Protein AF-A0A183BBB9-F1 (afdb_monomer_lite)

pLDDT: mean 83.67, std 18.28, range [34.06, 97.38]

Radius of gyration: 20.03 Å; chains: 1; bounding box: 66×33×61 Å

Secondary structure (DSSP, 8-state):
-EEEEE--TT-TTHHHHHHHHHHHH--EEEEETTEEEEES-HHHHHHHHHHHHHHHS-SEEEEEE--HHHHGGGG-HHHHHHHHHHHT-EEEEETTTEEEEEE-HHHHHHHHHHHHHHHHHHHH------HHHHHHHHHHHHHTT--GGGS-S-HHHHHHHHHHHHHTT-TTT---------------------S------

Foldseek 3Di:
DKDKDFADQDPPCVVVLQVCLCPPLVWDWDDDRGIIITHDDPVSCVVSNVSVCCVRDFQDKDKDFADQVLLLQVVFPQSQVLLCVQLVWHWDRDPDGIIMIGHHPVSSVVVVVLSVQLRVQLVPDPDACDPVLLVLLVVLCVVSVGDPVSGDPDRSNSVSSSVSSVLVVDPPRDPRVPPPPDPDDPDDDDDDPPPDDPDDD

Sequence (201 aa):
MDVYVSVPDADEDLSLLLERLKKLYKVAVQITTNHIRITGSPEEIFLAQNCALRFIGPESMLAIHVDLEFLSLFFSPSLIQHFEDMYQVFFLVKRPQGLLIKGSDRATKHVHKIIKDLENNCLTCKSAMDQFKLNNLRLLCYKFRVQFSELPDKDSLRVALLGYFCSLLDPGSNKLPQMVASSQPPFVEAYRKDPGKDCGK

Structure (mmCIF, N/CA/C/O backbone):
data_AF-A0A183BBB9-F1
#
_entry.id   AF-A0A183BBB9-F1
#
loop_
_atom_site.group_PDB
_atom_site.id
_atom_site.type_symbol
_atom_site.label_atom_id
_atom_site.label_alt_id
_atom_site.label_comp_id
_atom_site.label_asym_id
_atom_site.label_entity_id
_atom_site.label_seq_id
_atom_site.pdbx_PDB_ins_code
_atom_site.Cartn_x
_atom_site.Cartn_y
_atom_site.Cartn_z
_atom_site.occupancy
_atom_site.B_iso_or_equiv
_atom_site.auth_seq_id
_atom_site.auth_comp_id
_atom_site.auth_asym_id
_atom_site.auth_atom_id
_atom_site.pdbx_PDB_model_num
ATOM 1 N N . MET A 1 1 ? -7.183 0.179 29.229 1.00 83.88 1 MET A N 1
ATOM 2 C CA . MET A 1 1 ? -8.522 0.667 28.821 1.00 83.88 1 MET A CA 1
ATOM 3 C C . MET A 1 1 ? -8.977 -0.184 27.648 1.00 83.88 1 MET A C 1
ATOM 5 O O . MET A 1 1 ? -8.110 -0.750 26.996 1.00 83.88 1 MET A O 1
ATOM 9 N N . ASP A 1 2 ? -10.283 -0.292 27.405 1.00 88.00 2 ASP A N 1
ATOM 10 C CA . ASP A 1 2 ? -10.821 -1.080 26.293 1.00 88.00 2 ASP A CA 1
ATOM 11 C C . ASP A 1 2 ? -11.769 -0.246 25.435 1.00 88.00 2 ASP A C 1
ATOM 13 O O . ASP A 1 2 ? -12.531 0.573 25.954 1.00 88.00 2 ASP A O 1
ATOM 17 N N . VAL A 1 3 ? -11.741 -0.500 24.130 1.00 91.69 3 VAL A N 1
ATOM 18 C CA . VAL A 1 3 ? -12.692 0.022 23.146 1.00 91.69 3 VAL A CA 1
ATOM 19 C C . VAL A 1 3 ? -13.187 -1.123 22.272 1.00 91.69 3 VAL A C 1
ATOM 21 O O . VAL A 1 3 ? -12.441 -2.056 21.975 1.00 91.69 3 VAL A O 1
ATOM 24 N N . TYR A 1 4 ? -14.445 -1.027 21.848 1.00 91.00 4 TYR A N 1
ATOM 25 C CA . TYR A 1 4 ? -15.084 -1.975 20.945 1.00 91.00 4 TYR A CA 1
ATOM 26 C C . TYR A 1 4 ? -15.419 -1.274 19.630 1.00 91.00 4 TYR A C 1
ATOM 28 O O . TYR A 1 4 ? -16.029 -0.206 19.633 1.00 91.00 4 TYR A O 1
ATOM 36 N N . VAL A 1 5 ? -15.014 -1.878 18.516 1.00 89.62 5 VAL A N 1
ATOM 37 C CA . VAL A 1 5 ? -15.327 -1.413 17.161 1.00 89.62 5 VAL A CA 1
ATOM 38 C C . VAL A 1 5 ? -16.227 -2.445 16.508 1.00 89.62 5 VAL A C 1
ATOM 40 O O . VAL A 1 5 ? -15.826 -3.600 16.379 1.00 89.62 5 VAL A O 1
ATOM 43 N N . SER A 1 6 ? -17.439 -2.049 16.127 1.00 87.88 6 SER A N 1
ATOM 44 C CA . SER A 1 6 ? -18.373 -2.933 15.428 1.00 87.88 6 SER A CA 1
ATOM 45 C C . SER A 1 6 ? -17.855 -3.267 14.032 1.00 87.88 6 SER A C 1
ATOM 47 O O . SER A 1 6 ? -17.341 -2.392 13.335 1.00 87.88 6 SER A O 1
ATOM 49 N N . VAL A 1 7 ? -17.999 -4.528 13.630 1.00 84.12 7 VAL A N 1
ATOM 50 C CA . VAL A 1 7 ? -17.566 -5.017 12.318 1.00 84.12 7 VAL A CA 1
ATOM 51 C C . VAL A 1 7 ? -18.744 -5.671 11.602 1.00 84.12 7 VAL A C 1
ATOM 53 O O . VAL A 1 7 ? -19.492 -6.405 12.249 1.00 84.12 7 VAL A O 1
ATOM 56 N N . PRO A 1 8 ? -18.937 -5.417 10.297 1.00 78.06 8 PRO A N 1
ATOM 57 C CA . PRO A 1 8 ? -19.928 -6.129 9.504 1.00 78.06 8 PRO A CA 1
ATOM 58 C C . PRO A 1 8 ? -19.601 -7.625 9.438 1.00 78.06 8 PRO A C 1
ATOM 60 O O . PRO A 1 8 ? -18.436 -7.998 9.311 1.00 78.06 8 PRO A O 1
ATOM 63 N N . ASP A 1 9 ? -20.632 -8.470 9.425 1.00 66.50 9 ASP A N 1
ATOM 64 C CA . ASP A 1 9 ? -20.511 -9.939 9.454 1.00 66.50 9 ASP A CA 1
ATOM 65 C C . ASP A 1 9 ? -19.789 -10.551 8.224 1.00 66.50 9 ASP A C 1
ATOM 67 O O . ASP A 1 9 ? -19.537 -11.753 8.195 1.00 66.50 9 ASP A O 1
ATOM 71 N N . ALA A 1 10 ? -19.447 -9.749 7.206 1.00 60.88 10 ALA A N 1
ATOM 72 C CA . ALA A 1 10 ? -18.943 -10.197 5.902 1.00 60.88 10 ALA A CA 1
ATOM 73 C C . ALA A 1 10 ? -17.562 -9.633 5.500 1.00 60.88 10 ALA A C 1
ATOM 75 O O . ALA A 1 10 ? -17.193 -9.720 4.329 1.00 60.88 10 ALA A O 1
ATOM 76 N N . ASP A 1 11 ? -16.793 -9.029 6.414 1.00 67.50 11 ASP A N 1
ATOM 77 C CA . ASP A 1 11 ? -15.488 -8.459 6.038 1.00 67.50 11 ASP A CA 1
ATOM 78 C C . ASP A 1 11 ? -14.386 -9.536 6.035 1.00 67.50 11 ASP A C 1
ATOM 80 O O . ASP A 1 11 ? -13.770 -9.840 7.057 1.00 67.50 11 ASP A O 1
ATOM 84 N N . GLU A 1 12 ? -14.130 -10.128 4.864 1.00 68.12 12 GLU A N 1
ATOM 85 C CA . GLU A 1 12 ? -13.080 -11.140 4.643 1.00 68.12 12 GLU A CA 1
ATOM 86 C C . GLU A 1 12 ? -11.663 -10.632 4.972 1.00 68.12 12 GLU A C 1
ATOM 88 O O . GLU A 1 12 ? -10.737 -11.423 5.150 1.00 68.12 12 GLU A O 1
ATOM 93 N N . ASP A 1 13 ? -11.484 -9.313 5.084 1.00 82.81 13 ASP A N 1
ATOM 94 C CA . ASP A 1 13 ? -10.185 -8.667 5.266 1.00 82.81 13 ASP A CA 1
ATOM 95 C C . ASP A 1 13 ? -9.864 -8.337 6.740 1.00 82.81 13 ASP A C 1
ATOM 97 O O . ASP A 1 13 ? -8.867 -7.677 7.054 1.00 82.81 13 ASP A O 1
ATOM 101 N N . LEU A 1 14 ? -10.688 -8.835 7.669 1.00 86.00 14 LEU A N 1
ATOM 102 C CA . LEU A 1 14 ? -10.567 -8.635 9.118 1.00 86.00 14 LEU A CA 1
ATOM 103 C C . LEU A 1 14 ? -9.224 -9.109 9.685 1.00 86.00 14 LEU A C 1
ATOM 105 O O . LEU A 1 14 ? -8.645 -8.442 10.543 1.00 86.00 14 LEU A O 1
ATOM 109 N N . SER A 1 15 ? -8.701 -10.244 9.212 1.00 85.75 15 SER A N 1
ATOM 110 C CA . SER A 1 15 ? -7.421 -10.788 9.686 1.00 85.75 15 SER A CA 1
ATOM 111 C C . SER A 1 15 ? -6.262 -9.822 9.438 1.00 85.75 15 SER A C 1
ATOM 113 O O . SER A 1 15 ? -5.411 -9.643 10.312 1.00 85.75 15 SER A O 1
ATOM 115 N N . LEU A 1 16 ? -6.265 -9.152 8.282 1.00 86.44 16 LEU A N 1
ATOM 116 C CA . LEU A 1 16 ? -5.265 -8.155 7.924 1.00 86.44 16 LEU A CA 1
ATOM 117 C C . LEU A 1 16 ? -5.381 -6.917 8.816 1.00 86.44 16 LEU A C 1
ATOM 119 O O . LEU A 1 16 ? -4.368 -6.413 9.306 1.00 86.44 16 LEU A O 1
ATOM 123 N N . LEU A 1 17 ? -6.608 -6.452 9.072 1.00 89.00 17 LEU A N 1
ATOM 124 C CA . LEU A 1 17 ? -6.844 -5.349 10.000 1.00 89.00 17 LEU A CA 1
ATOM 125 C C . LEU A 1 17 ? -6.292 -5.675 11.395 1.00 89.00 17 LEU A C 1
ATOM 127 O O . LEU A 1 17 ? -5.549 -4.874 11.961 1.00 89.00 17 LEU A O 1
ATOM 131 N N . LEU A 1 18 ? -6.589 -6.857 11.942 1.00 89.94 18 LEU A N 1
ATOM 132 C CA . LEU A 1 18 ? -6.079 -7.256 13.257 1.00 89.94 18 LEU A CA 1
ATOM 133 C C . LEU A 1 18 ? -4.553 -7.244 13.331 1.00 89.94 18 LEU A C 1
ATOM 135 O O . LEU A 1 18 ? -3.982 -6.809 14.333 1.00 89.94 18 LEU A O 1
ATOM 139 N N . GLU A 1 19 ? -3.896 -7.765 12.297 1.00 87.75 19 GLU A N 1
ATOM 140 C CA . GLU A 1 19 ? -2.441 -7.819 12.231 1.00 87.75 19 GLU A CA 1
ATOM 141 C C . GLU A 1 19 ? -1.842 -6.409 12.257 1.00 87.75 19 GLU A C 1
ATOM 143 O O . GLU A 1 19 ? -0.928 -6.138 13.041 1.00 87.75 19 GLU A O 1
ATOM 148 N N . ARG A 1 20 ? -2.407 -5.494 11.462 1.00 86.81 20 ARG A N 1
ATOM 149 C CA . ARG A 1 20 ? -1.987 -4.087 11.412 1.00 86.81 20 ARG A CA 1
ATOM 150 C C . ARG A 1 20 ? -2.169 -3.396 12.748 1.00 86.81 20 ARG A C 1
ATOM 152 O O . ARG A 1 20 ? -1.246 -2.734 13.214 1.00 86.81 20 ARG A O 1
ATOM 159 N N . LEU A 1 21 ? -3.319 -3.595 13.391 1.00 90.75 21 LEU A N 1
ATOM 160 C CA . LEU A 1 21 ? -3.601 -2.982 14.685 1.00 90.75 21 LEU A CA 1
ATOM 161 C C . LEU A 1 21 ? -2.559 -3.393 15.736 1.00 90.75 21 LEU A C 1
ATOM 163 O O . LEU A 1 21 ? -1.987 -2.533 16.405 1.00 90.75 21 LEU A O 1
ATOM 167 N N . LYS A 1 22 ? -2.246 -4.693 15.817 1.00 90.50 22 LYS A N 1
ATOM 168 C CA . LYS A 1 22 ? -1.236 -5.223 16.747 1.00 90.50 22 LYS A CA 1
ATOM 169 C C . LYS A 1 22 ? 0.167 -4.695 16.443 1.00 90.50 22 LYS A C 1
ATOM 171 O O . LYS A 1 22 ? 0.876 -4.284 17.358 1.00 90.50 22 LYS A O 1
ATOM 176 N N . LYS A 1 23 ? 0.577 -4.712 15.169 1.00 85.62 23 LYS A N 1
ATOM 177 C CA . LYS A 1 23 ? 1.945 -4.353 14.759 1.00 85.62 23 LYS A CA 1
ATOM 178 C C . LYS A 1 23 ? 2.224 -2.853 14.847 1.00 85.62 23 LYS A C 1
ATOM 180 O O . LYS A 1 23 ? 3.294 -2.474 15.312 1.00 85.62 23 LYS A O 1
ATOM 185 N N . LEU A 1 24 ? 1.289 -2.014 14.404 1.00 84.75 24 LEU A N 1
ATOM 186 C CA . LEU A 1 24 ? 1.521 -0.574 14.261 1.00 84.75 24 LEU A CA 1
ATOM 187 C C . LEU A 1 24 ? 1.275 0.196 15.560 1.00 84.75 24 LEU A C 1
ATOM 189 O O . LEU A 1 24 ? 2.038 1.103 15.882 1.00 84.75 24 LEU A O 1
ATOM 193 N N . TYR A 1 25 ? 0.246 -0.180 16.322 1.00 88.00 25 TYR A N 1
ATOM 194 C CA . TYR A 1 25 ? -0.183 0.582 17.501 1.00 88.00 25 TYR A CA 1
ATOM 195 C C . TYR A 1 25 ? 0.141 -0.106 18.828 1.00 88.00 25 TYR A C 1
ATOM 197 O O . TYR A 1 25 ? -0.220 0.418 19.873 1.00 88.00 25 TYR A O 1
ATOM 205 N N . LYS A 1 26 ? 0.811 -1.271 18.801 1.00 87.88 26 LYS A N 1
ATOM 206 C CA . LYS A 1 26 ? 1.212 -2.044 19.996 1.00 87.88 26 LYS A CA 1
ATOM 207 C C . LYS A 1 26 ? 0.052 -2.378 20.947 1.00 87.88 26 LYS A C 1
ATOM 209 O O . LYS A 1 26 ? 0.257 -2.622 22.133 1.00 87.88 26 LYS A O 1
ATOM 214 N N . VAL A 1 27 ? -1.166 -2.438 20.415 1.00 91.88 27 VAL A N 1
ATOM 215 C CA . VAL A 1 27 ? -2.381 -2.784 21.160 1.00 91.88 27 VAL A CA 1
ATOM 216 C C . VAL A 1 27 ? -2.628 -4.291 21.145 1.00 91.88 27 VAL A C 1
ATOM 218 O O . VAL A 1 27 ? -2.290 -4.996 20.190 1.00 91.88 27 VAL A O 1
ATOM 221 N N . ALA A 1 28 ? -3.282 -4.795 22.188 1.00 93.12 28 ALA A N 1
ATOM 222 C CA . ALA A 1 28 ? -3.867 -6.127 22.166 1.00 93.12 28 ALA A CA 1
ATOM 223 C C . ALA A 1 28 ? -5.231 -6.074 21.468 1.00 93.12 28 ALA A C 1
ATOM 225 O O . ALA A 1 28 ? -6.019 -5.154 21.687 1.00 93.12 28 ALA A O 1
ATOM 226 N N . VAL A 1 29 ? -5.505 -7.064 20.617 1.00 91.88 29 VAL A N 1
ATOM 227 C CA . VAL A 1 29 ? -6.720 -7.093 19.796 1.00 91.88 29 VAL A CA 1
ATOM 228 C C . VAL A 1 29 ? -7.357 -8.476 19.837 1.00 91.88 29 VAL A C 1
ATOM 230 O O . VAL A 1 29 ? -6.673 -9.477 19.595 1.00 91.88 29 VAL A O 1
ATOM 233 N N . GLN A 1 30 ? -8.658 -8.519 20.122 1.00 90.19 30 GLN A N 1
ATOM 234 C CA . GLN A 1 30 ? -9.480 -9.729 20.153 1.00 90.19 30 GLN A CA 1
ATOM 235 C C . GLN A 1 30 ? -10.710 -9.547 19.261 1.00 90.19 30 GLN A C 1
ATOM 237 O O . GLN A 1 30 ? -11.346 -8.496 19.293 1.00 90.19 30 GLN A O 1
ATOM 242 N N . ILE A 1 31 ? -11.057 -10.576 18.486 1.00 86.19 31 ILE A N 1
ATOM 243 C CA . ILE A 1 31 ? -12.335 -10.629 17.770 1.00 86.19 31 ILE A CA 1
ATOM 244 C C . ILE A 1 31 ? -13.373 -11.281 18.674 1.00 86.19 31 ILE A C 1
ATOM 246 O O . ILE A 1 31 ? -13.149 -12.343 19.249 1.00 86.19 31 ILE A O 1
ATOM 250 N N . THR A 1 32 ? -14.522 -10.633 18.743 1.00 82.00 32 THR A N 1
ATOM 251 C CA . THR A 1 32 ? -15.800 -11.187 19.189 1.00 82.00 32 THR A CA 1
ATOM 252 C C . THR A 1 32 ? -16.771 -11.082 18.018 1.00 82.00 32 THR A C 1
ATOM 254 O O . THR A 1 32 ? -16.523 -10.284 17.119 1.00 82.00 32 THR A O 1
ATOM 257 N N . THR A 1 33 ? -17.848 -11.869 18.009 1.00 78.81 33 THR A N 1
ATOM 258 C CA . THR A 1 33 ? -18.706 -12.130 16.834 1.00 78.81 33 THR A CA 1
ATOM 259 C C . THR A 1 33 ? -18.905 -10.922 15.910 1.00 78.81 33 THR A C 1
ATOM 261 O O . THR A 1 33 ? -18.622 -11.026 14.725 1.00 78.81 33 THR A O 1
ATOM 264 N N . ASN A 1 34 ? -19.268 -9.760 16.467 1.00 85.06 34 ASN A N 1
ATOM 265 C CA . ASN A 1 34 ? -19.563 -8.552 15.686 1.00 85.06 34 ASN A CA 1
ATOM 266 C C . ASN A 1 34 ? -18.684 -7.356 16.094 1.00 85.06 34 ASN A C 1
ATOM 268 O O . ASN A 1 34 ? -18.995 -6.215 15.755 1.00 85.06 34 ASN A O 1
ATOM 272 N N . HIS A 1 35 ? -17.630 -7.581 16.887 1.00 89.31 35 HIS A N 1
ATOM 273 C CA . HIS A 1 35 ? -16.793 -6.503 17.415 1.00 89.31 35 HIS A CA 1
ATOM 274 C C . HIS A 1 35 ? -15.319 -6.885 17.517 1.00 89.31 35 HIS A C 1
ATOM 276 O O . HIS A 1 35 ? -14.960 -7.966 17.987 1.00 89.31 35 HIS A O 1
ATOM 282 N N . ILE A 1 36 ? -14.454 -5.927 17.205 1.00 91.19 36 ILE A N 1
ATOM 283 C CA . ILE A 1 36 ? -13.044 -5.954 17.579 1.00 91.19 36 ILE A CA 1
ATOM 284 C C . ILE A 1 36 ? -12.894 -5.247 18.925 1.00 91.19 36 ILE A C 1
ATOM 286 O O . ILE A 1 36 ? -13.199 -4.061 19.047 1.00 91.19 36 ILE A O 1
ATOM 290 N N . ARG A 1 37 ? -12.392 -5.964 19.931 1.00 93.62 37 ARG A N 1
ATOM 291 C CA . ARG A 1 37 ? -11.943 -5.386 21.201 1.00 93.62 37 ARG A CA 1
ATOM 292 C C . ARG A 1 37 ? -10.481 -4.972 21.071 1.00 93.62 37 ARG A C 1
ATOM 294 O O . ARG A 1 37 ? -9.637 -5.809 20.750 1.00 93.62 37 ARG A O 1
ATOM 301 N N . ILE A 1 38 ? -10.195 -3.705 21.351 1.00 94.69 38 ILE A N 1
ATOM 302 C CA . ILE A 1 38 ? -8.854 -3.115 21.354 1.00 94.69 38 ILE A CA 1
ATOM 303 C C . ILE A 1 38 ? -8.497 -2.722 22.788 1.00 94.69 38 ILE A C 1
ATOM 305 O O . ILE A 1 38 ? -9.246 -1.985 23.432 1.00 94.69 38 ILE A O 1
ATOM 309 N N . THR A 1 39 ? -7.342 -3.182 23.264 1.00 94.31 39 THR A N 1
ATOM 310 C CA . THR A 1 39 ? -6.843 -2.948 24.623 1.00 94.31 39 THR A CA 1
ATOM 311 C C . THR A 1 39 ? -5.432 -2.364 24.577 1.00 94.31 39 THR A C 1
ATOM 313 O O . THR A 1 39 ? -4.560 -2.880 23.879 1.00 94.31 39 THR A O 1
ATOM 316 N N . GLY A 1 40 ? -5.189 -1.305 25.347 1.00 93.25 40 GLY A N 1
ATOM 317 C CA . GLY A 1 40 ? -3.900 -0.605 25.399 1.00 93.25 40 GLY A CA 1
ATOM 318 C C . GLY A 1 40 ? -3.934 0.650 26.273 1.00 93.25 40 GLY A C 1
ATOM 319 O O . GLY A 1 40 ? -4.824 0.807 27.128 1.00 93.25 40 GLY A O 1
ATOM 320 N N . SER A 1 41 ? -2.963 1.543 26.061 1.00 93.56 41 SER A N 1
ATOM 321 C CA . SER A 1 41 ? -2.994 2.900 26.619 1.00 93.56 41 SER A CA 1
ATOM 322 C C . SER A 1 41 ? -4.026 3.783 25.887 1.00 93.56 41 SER A C 1
ATOM 324 O O . SER A 1 41 ? -4.398 3.474 24.753 1.00 93.56 41 SER A O 1
ATOM 326 N N . PRO A 1 42 ? -4.523 4.876 26.500 1.00 92.25 42 PRO A N 1
ATOM 327 C CA . PRO A 1 42 ? -5.524 5.743 25.869 1.00 92.25 42 PRO A CA 1
ATOM 328 C C . PRO A 1 42 ? -5.103 6.294 24.498 1.00 92.25 42 PRO A C 1
ATOM 330 O O . PRO A 1 42 ? -5.916 6.323 23.577 1.00 92.25 42 PRO A O 1
ATOM 333 N N . GLU A 1 43 ? -3.835 6.685 24.347 1.00 90.44 43 GLU A N 1
ATOM 334 C CA . GLU A 1 43 ? -3.295 7.222 23.091 1.00 90.44 43 GLU A CA 1
ATOM 335 C C . GLU A 1 43 ? -3.227 6.149 21.995 1.00 90.44 43 GLU A C 1
ATOM 337 O O . GLU A 1 43 ? -3.698 6.365 20.877 1.00 90.44 43 GLU A O 1
ATOM 342 N N . GLU A 1 44 ? -2.708 4.963 22.323 1.00 91.81 44 GLU A N 1
ATOM 343 C CA . GLU A 1 44 ? -2.608 3.839 21.383 1.00 91.81 44 GLU A CA 1
ATOM 344 C C . GLU A 1 44 ? -3.989 3.350 20.940 1.00 91.81 44 GLU A C 1
ATOM 346 O O . GLU A 1 44 ? -4.209 3.098 19.755 1.00 91.81 44 GLU A O 1
ATOM 351 N N . ILE A 1 45 ? -4.942 3.264 21.876 1.00 93.12 45 ILE A N 1
ATOM 352 C CA . ILE A 1 45 ? -6.325 2.885 21.576 1.00 93.12 45 ILE A CA 1
ATOM 353 C C . ILE A 1 45 ? -6.966 3.892 20.632 1.00 93.12 45 ILE A C 1
ATOM 355 O O . ILE A 1 45 ? -7.614 3.477 19.677 1.00 93.12 45 ILE A O 1
ATOM 359 N N . PHE A 1 46 ? -6.799 5.193 20.874 1.00 91.69 46 PHE A N 1
ATOM 360 C CA . PHE A 1 46 ? -7.388 6.223 20.021 1.00 91.69 46 PHE A CA 1
ATOM 361 C C . PHE A 1 46 ? -6.898 6.097 18.572 1.00 91.69 46 PHE A C 1
ATOM 363 O O . PHE A 1 46 ? -7.696 6.111 17.632 1.00 91.69 46 PHE A O 1
ATOM 370 N N . LEU A 1 47 ? -5.590 5.916 18.374 1.00 90.44 47 LEU A N 1
ATOM 371 C CA . LEU A 1 47 ? -5.009 5.742 17.042 1.00 90.44 47 LEU A CA 1
ATOM 372 C C . LEU A 1 47 ? -5.464 4.432 16.381 1.00 90.44 47 LEU A C 1
ATOM 374 O O . LEU A 1 47 ? -5.873 4.436 15.217 1.00 90.44 47 LEU A O 1
ATOM 378 N N . ALA A 1 48 ? -5.457 3.329 17.132 1.00 92.12 48 ALA A N 1
ATOM 379 C CA . ALA A 1 48 ? -5.892 2.018 16.658 1.00 92.12 48 ALA A CA 1
ATOM 380 C C . ALA A 1 48 ? -7.384 1.998 16.286 1.00 92.12 48 ALA A C 1
ATOM 382 O O . ALA A 1 48 ? -7.757 1.476 15.236 1.00 92.12 48 ALA A O 1
ATOM 383 N N . GLN A 1 49 ? -8.241 2.610 17.106 1.00 93.44 49 GLN A N 1
ATOM 384 C CA . GLN A 1 49 ? -9.674 2.728 16.846 1.00 93.44 49 GLN A CA 1
ATOM 385 C C . GLN A 1 49 ? -9.937 3.519 15.563 1.00 93.44 49 GLN A C 1
ATOM 387 O O . GLN A 1 49 ? -10.695 3.061 14.710 1.00 93.44 49 GLN A O 1
ATOM 392 N N . ASN A 1 50 ? -9.291 4.676 15.394 1.00 90.38 50 ASN A N 1
ATOM 393 C CA . ASN A 1 50 ? -9.441 5.485 14.183 1.00 90.38 50 ASN A CA 1
ATOM 394 C C . ASN A 1 50 ? -8.993 4.726 12.928 1.00 90.38 50 ASN A C 1
ATOM 396 O O . ASN A 1 50 ? -9.639 4.816 11.884 1.00 90.38 50 ASN A O 1
ATOM 400 N N . CYS A 1 51 ? -7.911 3.952 13.026 1.00 90.00 51 CYS A N 1
ATOM 401 C CA . CYS A 1 51 ? -7.457 3.084 11.944 1.00 90.00 51 CYS A CA 1
ATOM 402 C C . CYS A 1 51 ? -8.506 2.016 11.594 1.00 90.00 51 CYS A C 1
ATOM 404 O O . CYS A 1 51 ? -8.881 1.887 10.429 1.00 90.00 51 CYS A O 1
ATOM 406 N N . ALA A 1 52 ? -9.045 1.318 12.600 1.00 91.81 52 ALA A N 1
ATOM 407 C CA . ALA A 1 52 ? -10.074 0.298 12.410 1.00 91.81 52 ALA A CA 1
ATOM 408 C C . ALA A 1 52 ? -11.338 0.857 11.747 1.00 91.81 52 ALA A C 1
ATOM 410 O O . ALA A 1 52 ? -11.826 0.285 10.775 1.00 91.81 52 ALA A O 1
ATOM 411 N N . LEU A 1 53 ? -11.828 2.009 12.212 1.00 91.06 53 LEU A N 1
ATOM 412 C CA . LEU A 1 53 ? -13.009 2.659 11.641 1.00 91.06 53 LEU A CA 1
ATOM 413 C C . LEU A 1 53 ? -12.797 3.042 10.171 1.00 91.06 53 LEU A C 1
ATOM 415 O O . LEU A 1 53 ? -13.656 2.760 9.341 1.00 91.06 53 LEU A O 1
ATOM 419 N N . ARG A 1 54 ? -11.634 3.614 9.828 1.00 89.69 54 ARG A N 1
ATOM 420 C CA . ARG A 1 54 ? -11.293 3.965 8.438 1.00 89.69 54 ARG A CA 1
ATOM 421 C C . ARG A 1 54 ? -11.147 2.743 7.531 1.00 89.69 54 ARG A C 1
ATOM 423 O O . ARG A 1 54 ? -11.349 2.865 6.328 1.00 89.69 54 ARG A O 1
ATOM 430 N N . PHE A 1 55 ? -10.742 1.601 8.080 1.00 90.38 55 PHE A N 1
ATOM 431 C CA . PHE A 1 55 ? -10.585 0.364 7.318 1.00 90.38 55 PHE A CA 1
ATOM 432 C C . PHE A 1 55 ? -11.931 -0.313 7.036 1.00 90.38 55 PHE A C 1
ATOM 434 O O . PHE A 1 55 ? -12.155 -0.790 5.924 1.00 90.38 55 PHE A O 1
ATOM 441 N N . ILE A 1 56 ? -12.807 -0.352 8.046 1.00 89.94 56 ILE A N 1
ATOM 442 C CA . ILE A 1 56 ? -14.122 -1.006 7.991 1.00 89.94 56 ILE A CA 1
ATOM 443 C C . ILE A 1 56 ? -15.120 -0.159 7.196 1.00 89.94 56 ILE A C 1
ATOM 445 O O . ILE A 1 56 ? -15.854 -0.679 6.361 1.00 89.94 56 ILE A O 1
ATOM 449 N N . GLY A 1 57 ? -15.142 1.151 7.445 1.00 87.88 57 GLY A N 1
ATOM 450 C CA . GLY A 1 57 ? -16.019 2.110 6.777 1.00 87.88 57 GLY A CA 1
ATOM 451 C C . GLY A 1 57 ? -15.224 3.173 6.024 1.00 87.88 57 GLY A C 1
ATOM 452 O O . GLY A 1 57 ? -15.265 4.339 6.422 1.00 87.88 57 GLY A O 1
ATOM 453 N N . PRO A 1 58 ? -14.467 2.808 4.974 1.00 89.94 58 PRO A N 1
ATOM 454 C CA . PRO A 1 58 ? -13.768 3.796 4.168 1.00 89.94 58 PRO A CA 1
ATOM 455 C C . PRO A 1 58 ? -14.774 4.676 3.419 1.00 89.94 58 PRO A C 1
ATOM 457 O O . PRO A 1 58 ? -15.837 4.221 3.005 1.00 89.94 58 PRO A O 1
ATOM 460 N N . GLU A 1 59 ? -14.405 5.934 3.191 1.00 91.75 59 GLU A N 1
ATOM 461 C CA . GLU A 1 59 ? -15.200 6.867 2.380 1.00 91.75 59 GLU A CA 1
ATOM 462 C C . GLU A 1 59 ? -15.322 6.388 0.923 1.00 91.75 59 GLU A C 1
ATOM 464 O O . GLU A 1 59 ? -16.358 6.560 0.288 1.00 91.75 59 GLU A O 1
ATOM 469 N N . SER A 1 60 ? -14.265 5.771 0.392 1.00 92.19 60 SER A N 1
ATOM 470 C CA . SER A 1 60 ? -14.203 5.244 -0.964 1.00 92.19 60 SER A CA 1
ATOM 471 C C . SER A 1 60 ? -13.423 3.933 -1.018 1.00 92.19 60 SER A C 1
ATOM 473 O O . SER A 1 60 ? -12.442 3.718 -0.296 1.00 92.19 60 SER A O 1
ATOM 475 N N . MET A 1 61 ? -13.864 3.055 -1.915 1.00 93.25 61 MET A N 1
ATOM 476 C CA . MET A 1 61 ? -13.209 1.797 -2.245 1.00 93.25 61 MET A CA 1
ATOM 477 C C . MET A 1 61 ? -13.036 1.711 -3.754 1.00 93.25 61 MET A C 1
ATOM 479 O O . MET A 1 61 ? -14.005 1.817 -4.504 1.00 93.25 61 MET A O 1
ATOM 483 N N . LEU A 1 62 ? -11.803 1.491 -4.197 1.00 95.12 62 LEU A N 1
ATOM 484 C CA . LEU A 1 62 ? -11.457 1.404 -5.605 1.00 95.12 62 LEU A CA 1
ATOM 485 C C . LEU A 1 62 ? -10.744 0.082 -5.881 1.00 95.12 62 LEU A C 1
ATOM 487 O O . LEU A 1 62 ? -9.620 -0.133 -5.431 1.00 95.12 62 LEU A O 1
ATOM 491 N N . ALA A 1 63 ? -11.403 -0.795 -6.632 1.00 94.50 63 ALA A N 1
ATOM 492 C CA . ALA A 1 63 ? -10.800 -2.015 -7.145 1.00 94.50 63 ALA A CA 1
ATOM 493 C C . ALA A 1 63 ? -10.158 -1.736 -8.508 1.00 94.50 63 ALA A C 1
ATOM 495 O O . ALA A 1 63 ? -10.817 -1.235 -9.421 1.00 94.50 63 ALA A O 1
ATOM 496 N N . ILE A 1 64 ? -8.880 -2.075 -8.651 1.00 94.94 64 ILE A N 1
ATOM 497 C CA . ILE A 1 64 ? -8.130 -1.929 -9.898 1.00 94.94 64 ILE A CA 1
ATOM 498 C C . ILE A 1 64 ? -7.552 -3.273 -10.325 1.00 94.94 64 ILE A C 1
ATOM 500 O O . ILE A 1 64 ? -7.213 -4.113 -9.492 1.00 94.94 64 ILE A O 1
ATOM 504 N N . HIS A 1 65 ? -7.435 -3.454 -11.636 1.00 94.44 65 HIS A N 1
ATOM 505 C CA . HIS A 1 65 ? -6.729 -4.582 -12.230 1.00 94.44 65 HIS A CA 1
ATOM 506 C C . HIS A 1 65 ? -5.344 -4.125 -12.662 1.00 94.44 65 HIS A C 1
ATOM 508 O O . HIS A 1 65 ? -5.207 -3.048 -13.259 1.00 94.44 65 HIS A O 1
ATOM 514 N N . VAL A 1 66 ? -4.342 -4.939 -12.352 1.00 93.56 66 VAL A N 1
ATOM 515 C CA . VAL A 1 66 ? -2.949 -4.701 -12.726 1.00 93.56 66 VAL A CA 1
ATOM 516 C C . VAL A 1 66 ? -2.322 -5.961 -13.314 1.00 93.56 66 VAL A C 1
ATOM 518 O O . VAL A 1 66 ? -2.785 -7.075 -13.064 1.00 93.56 66 VAL A O 1
ATOM 521 N N . ASP A 1 67 ? -1.263 -5.780 -14.092 1.00 92.62 67 ASP A N 1
ATOM 522 C CA . ASP A 1 67 ? -0.452 -6.859 -14.634 1.00 92.62 67 ASP A CA 1
ATOM 523 C C . ASP A 1 67 ? 0.079 -7.788 -13.524 1.00 92.62 67 ASP A C 1
ATOM 525 O O . ASP A 1 67 ? 0.380 -7.356 -12.408 1.00 92.62 67 ASP A O 1
ATOM 529 N N . LEU A 1 68 ? 0.193 -9.087 -13.828 1.00 90.31 68 LEU A N 1
ATOM 530 C CA . LEU A 1 68 ? 0.576 -10.105 -12.845 1.00 90.31 68 LEU A CA 1
ATOM 531 C C . LEU A 1 68 ? 1.998 -9.892 -12.317 1.00 90.31 68 LEU A C 1
ATOM 533 O O . LEU A 1 68 ? 2.256 -10.070 -11.125 1.00 90.31 68 LEU A O 1
ATOM 537 N N . GLU A 1 69 ? 2.927 -9.529 -13.199 1.00 90.25 69 GLU A N 1
ATOM 538 C CA . GLU A 1 69 ? 4.311 -9.293 -12.810 1.00 90.25 69 GLU A CA 1
ATOM 539 C C . GLU A 1 69 ? 4.403 -8.024 -11.972 1.00 90.25 69 GLU A C 1
ATOM 541 O O . GLU A 1 69 ? 5.104 -7.998 -10.963 1.00 90.25 69 GLU A O 1
ATOM 546 N N . PHE A 1 70 ? 3.635 -6.997 -12.327 1.00 93.56 70 PHE A N 1
ATOM 547 C CA . PHE A 1 70 ? 3.534 -5.780 -11.536 1.00 93.56 70 PHE A CA 1
ATOM 548 C C . PHE A 1 70 ? 2.901 -6.011 -10.156 1.00 93.56 70 PHE A C 1
ATOM 550 O O . PHE A 1 70 ? 3.395 -5.475 -9.160 1.00 93.56 70 PHE A O 1
ATOM 557 N N . LEU A 1 71 ? 1.876 -6.867 -10.057 1.00 93.44 71 LEU A N 1
ATOM 558 C CA . LEU A 1 71 ? 1.243 -7.222 -8.783 1.00 93.44 71 LEU A CA 1
ATOM 559 C C . LEU A 1 71 ? 2.254 -7.784 -7.774 1.00 93.44 71 LEU A C 1
ATOM 561 O O . LEU A 1 71 ? 2.086 -7.580 -6.572 1.00 93.44 71 LEU A O 1
ATOM 565 N N . SER A 1 72 ? 3.323 -8.438 -8.245 1.00 93.06 72 SER A N 1
ATOM 566 C CA . SER A 1 72 ? 4.359 -9.010 -7.376 1.00 93.06 72 SER A CA 1
ATOM 567 C C . SER A 1 72 ? 5.048 -7.983 -6.469 1.00 93.06 72 SER A C 1
ATOM 569 O O . SER A 1 72 ? 5.518 -8.349 -5.392 1.00 93.06 72 SER A O 1
ATOM 571 N N . LEU A 1 73 ? 5.040 -6.693 -6.833 1.00 94.00 73 LEU A N 1
ATOM 572 C CA . LEU A 1 73 ? 5.501 -5.608 -5.961 1.00 94.00 73 LEU A CA 1
ATOM 573 C C . LEU A 1 73 ? 4.701 -5.545 -4.658 1.00 94.00 73 LEU A C 1
ATOM 575 O O . LEU A 1 73 ? 5.267 -5.365 -3.582 1.00 94.00 73 LEU A O 1
ATOM 579 N N . PHE A 1 74 ? 3.390 -5.755 -4.741 1.00 93.38 74 PHE A N 1
ATOM 580 C CA . PHE A 1 74 ? 2.490 -5.712 -3.594 1.00 93.38 74 PHE A CA 1
ATOM 581 C C . PHE A 1 74 ? 2.493 -7.020 -2.793 1.00 93.38 74 PHE A C 1
ATOM 583 O O . PHE A 1 74 ? 1.684 -7.187 -1.890 1.00 93.38 74 PHE A O 1
ATOM 590 N N . PHE A 1 75 ? 3.412 -7.951 -3.064 1.00 90.94 75 PHE A N 1
ATOM 591 C CA . PHE A 1 75 ? 3.721 -9.026 -2.118 1.00 90.94 75 PHE A CA 1
ATOM 592 C C . PHE A 1 75 ? 4.775 -8.620 -1.085 1.00 90.94 75 PHE A C 1
ATOM 594 O O . PHE A 1 75 ? 4.940 -9.342 -0.107 1.00 90.94 75 PHE A O 1
ATOM 601 N N . SER A 1 76 ? 5.448 -7.474 -1.259 1.00 92.69 76 SER A N 1
ATOM 602 C CA . SER A 1 76 ? 6.320 -6.887 -0.238 1.00 92.69 76 SER A CA 1
ATOM 603 C C . SER A 1 76 ? 5.480 -6.120 0.792 1.00 92.69 76 SER A C 1
ATOM 605 O O . SER A 1 76 ? 4.911 -5.071 0.461 1.00 92.69 76 SER A O 1
ATOM 607 N N . PRO A 1 77 ? 5.408 -6.585 2.056 1.00 90.44 77 PRO A N 1
ATOM 608 C CA . PRO A 1 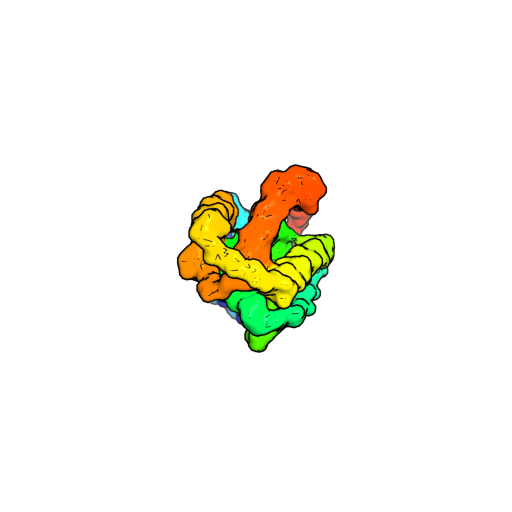77 ? 4.666 -5.880 3.094 1.00 90.44 77 PRO A CA 1
ATOM 609 C C . PRO A 1 77 ? 5.235 -4.487 3.368 1.00 90.44 77 PRO A C 1
ATOM 611 O O . PRO A 1 77 ? 4.474 -3.557 3.619 1.00 90.44 77 PRO A O 1
ATOM 614 N N . SER A 1 78 ? 6.560 -4.319 3.289 1.00 93.06 78 SER A N 1
ATOM 615 C CA . SER A 1 78 ? 7.190 -3.014 3.510 1.00 93.06 78 SER A CA 1
ATOM 616 C C . SER A 1 78 ? 6.866 -2.003 2.406 1.00 93.06 78 SER A C 1
ATOM 618 O O . SER A 1 78 ? 6.676 -0.823 2.701 1.00 93.06 78 SER A O 1
ATOM 620 N N . LEU A 1 79 ? 6.726 -2.450 1.152 1.00 95.12 79 LEU A N 1
ATOM 621 C CA . LEU A 1 79 ? 6.281 -1.580 0.065 1.00 95.12 79 LEU A CA 1
ATOM 622 C C . LEU A 1 79 ? 4.800 -1.211 0.202 1.00 95.12 79 LEU A C 1
ATOM 624 O O . LEU A 1 79 ? 4.457 -0.045 0.019 1.00 95.12 79 LEU A O 1
ATOM 628 N N . ILE A 1 80 ? 3.933 -2.167 0.561 1.00 93.81 80 ILE A N 1
ATOM 629 C CA . ILE A 1 80 ? 2.525 -1.869 0.874 1.00 93.81 80 ILE A CA 1
ATOM 630 C C . ILE A 1 80 ? 2.452 -0.795 1.961 1.00 93.81 80 ILE A C 1
ATOM 632 O O . ILE A 1 80 ? 1.808 0.230 1.755 1.00 93.81 80 ILE A O 1
ATOM 636 N N . GLN A 1 81 ? 3.159 -1.000 3.075 1.00 90.88 81 GLN A N 1
ATOM 637 C CA . GLN A 1 81 ? 3.174 -0.065 4.197 1.00 90.88 81 GLN A CA 1
ATOM 638 C C . GLN A 1 81 ? 3.612 1.340 3.761 1.00 90.88 81 GLN A C 1
ATOM 640 O O . GLN A 1 81 ? 2.977 2.320 4.141 1.00 90.88 81 GLN A O 1
ATOM 645 N N . HIS A 1 82 ? 4.639 1.447 2.909 1.00 94.12 82 HIS A N 1
ATOM 646 C CA . HIS A 1 82 ? 5.070 2.729 2.342 1.00 94.12 82 HIS A CA 1
ATOM 647 C C . HIS A 1 82 ? 3.929 3.454 1.615 1.00 94.12 82 HIS A C 1
ATOM 649 O O . HIS A 1 82 ? 3.693 4.633 1.872 1.00 94.12 82 HIS A O 1
ATOM 655 N N . PHE A 1 83 ? 3.190 2.768 0.739 1.00 94.62 83 PHE A N 1
ATOM 656 C CA . PHE A 1 83 ? 2.057 3.384 0.043 1.00 94.62 83 PHE A CA 1
ATOM 657 C C . PHE A 1 83 ? 0.919 3.767 1.001 1.00 94.62 83 PHE A C 1
ATOM 659 O O . PHE A 1 83 ? 0.328 4.841 0.858 1.00 94.62 83 PHE A O 1
ATOM 666 N N . GLU A 1 84 ? 0.608 2.914 1.974 1.00 92.81 84 GLU A N 1
ATOM 667 C CA . GLU A 1 84 ? -0.442 3.178 2.961 1.00 92.81 84 GLU A CA 1
ATOM 668 C C . GLU A 1 84 ? -0.134 4.414 3.807 1.00 92.81 84 GLU A C 1
ATOM 670 O O . GLU A 1 84 ? -0.981 5.300 3.936 1.00 92.81 84 GLU A O 1
ATOM 675 N N . ASP A 1 85 ? 1.099 4.526 4.301 1.00 90.06 85 ASP A N 1
ATOM 676 C CA . ASP A 1 85 ? 1.546 5.655 5.115 1.00 90.06 85 ASP A CA 1
ATOM 677 C C . ASP A 1 85 ? 1.633 6.944 4.292 1.00 90.06 85 ASP A C 1
ATOM 679 O O . ASP A 1 85 ? 1.145 7.998 4.714 1.00 90.06 85 ASP A O 1
ATOM 683 N N . MET A 1 86 ? 2.216 6.865 3.092 1.00 91.62 86 MET A N 1
ATOM 684 C CA . MET A 1 86 ? 2.448 8.025 2.232 1.00 91.62 86 MET A CA 1
ATOM 685 C C . MET A 1 86 ? 1.139 8.651 1.742 1.00 91.62 86 MET A C 1
ATOM 687 O O . MET A 1 86 ? 1.021 9.875 1.669 1.00 91.62 86 MET A O 1
ATOM 691 N N . TYR A 1 87 ? 0.150 7.822 1.408 1.00 91.94 87 TYR A N 1
ATOM 692 C CA . TYR A 1 87 ? -1.089 8.285 0.785 1.00 91.94 87 TYR A CA 1
ATOM 693 C C . TYR A 1 87 ? -2.325 8.153 1.668 1.00 91.94 87 TYR A C 1
ATOM 695 O O . TYR A 1 87 ? -3.408 8.553 1.244 1.00 91.94 87 TYR A O 1
ATOM 703 N N . GLN A 1 88 ? -2.174 7.656 2.897 1.00 91.00 88 GLN A N 1
ATOM 704 C CA . GLN A 1 88 ? -3.262 7.523 3.866 1.00 91.00 88 GLN A CA 1
ATOM 705 C C . GLN A 1 88 ? -4.409 6.637 3.344 1.00 91.00 88 GLN A C 1
ATOM 707 O O . GLN A 1 88 ? -5.591 6.952 3.520 1.00 91.00 88 GLN A O 1
ATOM 712 N N . VAL A 1 89 ? -4.047 5.522 2.709 1.00 93.69 89 VAL A N 1
ATOM 713 C CA . VAL A 1 89 ? -4.960 4.511 2.147 1.00 93.69 89 VAL A CA 1
ATOM 714 C C . VAL A 1 89 ? -4.667 3.131 2.736 1.00 93.69 89 VAL A C 1
ATOM 716 O O . VAL A 1 89 ? -3.660 2.948 3.408 1.00 93.69 89 VAL A O 1
ATOM 719 N N . PHE A 1 90 ? -5.519 2.153 2.442 1.00 93.19 90 PHE A N 1
ATOM 720 C CA . PHE A 1 90 ? -5.264 0.739 2.692 1.00 93.19 90 PHE A CA 1
ATOM 721 C C . PHE A 1 90 ? -5.269 -0.046 1.385 1.00 93.19 90 PHE A C 1
ATOM 723 O O . PHE A 1 90 ? -6.156 0.131 0.554 1.00 93.19 90 PHE A O 1
ATOM 730 N N . PHE A 1 91 ? -4.301 -0.936 1.234 1.00 93.06 91 PHE A N 1
ATOM 731 C CA . PHE A 1 91 ? -4.144 -1.859 0.127 1.00 93.06 91 PHE A CA 1
ATOM 732 C C . PHE A 1 91 ? -4.530 -3.272 0.532 1.00 93.06 91 PHE A C 1
ATOM 734 O O . PHE A 1 91 ? -4.118 -3.791 1.570 1.00 93.06 91 PHE A O 1
ATOM 741 N N . LEU A 1 92 ? -5.278 -3.909 -0.358 1.00 91.69 92 LEU A N 1
ATOM 742 C CA . LEU A 1 92 ? -5.741 -5.278 -0.250 1.00 91.69 92 LEU A CA 1
ATOM 743 C C . LEU A 1 92 ? -5.446 -5.988 -1.565 1.00 91.69 92 LEU A C 1
ATOM 745 O O . LEU A 1 92 ? -6.022 -5.673 -2.605 1.00 91.69 92 LEU A O 1
ATOM 749 N N . VAL A 1 93 ? -4.525 -6.942 -1.521 1.00 90.94 93 VAL A N 1
ATOM 750 C CA . VAL A 1 93 ? -4.121 -7.714 -2.697 1.00 90.94 93 VAL A CA 1
ATOM 751 C C . VAL A 1 93 ? -5.117 -8.852 -2.893 1.00 90.94 93 VAL A C 1
ATOM 753 O O . VAL A 1 93 ? -5.162 -9.792 -2.102 1.00 90.94 93 VAL A O 1
ATOM 756 N N . LYS A 1 94 ? -5.929 -8.771 -3.949 1.00 88.12 94 LYS A N 1
ATOM 757 C CA . LYS A 1 94 ? -6.945 -9.768 -4.303 1.00 88.12 94 LYS A CA 1
ATOM 758 C C . LYS A 1 94 ? -6.462 -10.555 -5.521 1.00 88.12 94 LYS A C 1
ATOM 760 O O . LYS A 1 94 ? -6.372 -10.039 -6.630 1.00 88.12 94 LYS A O 1
ATOM 765 N N . ARG A 1 95 ? -6.110 -11.827 -5.335 1.00 81.56 95 ARG A N 1
ATOM 766 C CA . ARG A 1 95 ? -5.620 -12.668 -6.441 1.00 81.56 95 ARG A CA 1
ATOM 767 C C . ARG A 1 95 ? -6.722 -12.927 -7.485 1.00 81.56 95 ARG A C 1
ATOM 769 O O . ARG A 1 95 ? -7.888 -13.004 -7.108 1.00 81.56 95 ARG A O 1
ATOM 776 N N . PRO A 1 96 ? -6.364 -13.108 -8.773 1.00 83.00 96 PRO A N 1
ATOM 777 C CA . PRO A 1 96 ? -4.995 -13.191 -9.299 1.00 83.00 96 PRO A CA 1
ATOM 778 C C . PRO A 1 96 ? -4.349 -11.849 -9.688 1.00 83.00 96 PRO A C 1
ATOM 780 O O . PRO A 1 96 ? -3.128 -11.792 -9.727 1.00 83.00 96 PRO A O 1
ATOM 783 N N . GLN A 1 97 ? -5.126 -10.797 -9.969 1.00 85.56 97 GLN A N 1
ATOM 784 C CA . GLN A 1 97 ? -4.650 -9.525 -10.561 1.00 85.56 97 GLN A CA 1
ATOM 785 C C . GLN A 1 97 ? -5.344 -8.277 -9.983 1.00 85.56 97 GLN A C 1
ATOM 787 O O . GLN A 1 97 ? -5.272 -7.186 -10.546 1.00 85.56 97 GLN A O 1
ATOM 792 N N . GLY A 1 98 ? -6.063 -8.436 -8.875 1.00 92.25 98 GLY A N 1
ATOM 793 C CA . GLY A 1 98 ? -6.841 -7.382 -8.246 1.00 92.25 98 GLY A CA 1
ATOM 794 C C . GLY A 1 98 ? -6.070 -6.677 -7.136 1.00 92.25 98 GLY A C 1
ATOM 795 O O . GLY A 1 98 ? -5.424 -7.299 -6.291 1.00 92.25 98 GLY A O 1
ATOM 796 N N . LEU A 1 99 ? -6.204 -5.359 -7.095 1.00 94.12 99 LEU A N 1
ATOM 797 C CA . LEU A 1 99 ? -5.774 -4.541 -5.975 1.00 94.12 99 LEU A CA 1
ATOM 798 C C . LEU A 1 99 ? -6.949 -3.681 -5.531 1.00 94.12 99 LEU A C 1
ATOM 800 O O . LEU A 1 99 ? -7.500 -2.911 -6.315 1.00 94.12 99 LEU A O 1
ATOM 804 N N . LEU A 1 100 ? -7.358 -3.838 -4.280 1.00 94.38 100 LEU A N 1
ATOM 805 C CA . LEU A 1 100 ? -8.413 -3.046 -3.672 1.00 94.38 100 LEU A CA 1
ATOM 806 C C . LEU A 1 100 ? -7.775 -1.962 -2.802 1.00 94.38 100 LEU A C 1
ATOM 808 O O . LEU A 1 100 ? -6.974 -2.253 -1.917 1.00 94.38 100 LEU A O 1
ATOM 812 N N . ILE A 1 101 ? -8.138 -0.712 -3.074 1.00 95.38 101 ILE A N 1
ATOM 813 C CA . ILE A 1 101 ? -7.637 0.473 -2.382 1.00 95.38 101 ILE A CA 1
ATOM 814 C C . ILE A 1 101 ? -8.799 1.075 -1.593 1.00 95.38 101 ILE A C 1
ATOM 816 O O . ILE A 1 101 ? -9.793 1.499 -2.183 1.00 95.38 101 ILE A O 1
ATOM 820 N N . LYS A 1 102 ? -8.686 1.118 -0.267 1.00 93.94 102 LYS A N 1
ATOM 821 C CA . LYS A 1 102 ? -9.672 1.732 0.636 1.00 93.94 102 LYS A CA 1
ATOM 822 C C . LYS A 1 102 ? -9.122 3.062 1.166 1.00 93.94 102 LYS A C 1
ATOM 824 O O . LYS A 1 102 ? -7.955 3.136 1.541 1.00 93.94 102 LYS A O 1
ATOM 829 N N . GLY A 1 103 ? -9.920 4.125 1.214 1.00 93.56 103 GLY A N 1
ATOM 830 C CA . GLY A 1 103 ? -9.470 5.432 1.712 1.00 93.56 103 GLY A CA 1
ATOM 831 C C . GLY A 1 103 ? -10.462 6.553 1.417 1.00 93.56 103 GLY A C 1
ATOM 832 O O . GLY A 1 103 ? -11.642 6.285 1.226 1.00 93.56 103 GLY A O 1
ATOM 833 N N . SER A 1 104 ? -9.998 7.805 1.365 1.00 93.62 104 SER A N 1
ATOM 834 C CA . SER A 1 104 ? -10.819 8.912 0.846 1.00 93.62 104 SER A CA 1
ATOM 835 C C . SER A 1 104 ? -10.922 8.863 -0.677 1.00 93.62 104 SER A C 1
ATOM 837 O O . SER A 1 104 ? -10.033 8.323 -1.345 1.00 93.62 104 SER A O 1
ATOM 839 N N . ASP A 1 105 ? -11.968 9.453 -1.259 1.00 93.25 105 ASP A N 1
ATOM 840 C CA . ASP A 1 105 ? -12.132 9.490 -2.719 1.00 93.25 105 ASP A CA 1
ATOM 841 C C . ASP A 1 105 ? -10.936 10.175 -3.404 1.00 93.25 105 ASP A C 1
ATOM 843 O O . ASP A 1 105 ? -10.383 9.691 -4.394 1.00 93.25 105 ASP A O 1
ATOM 847 N N . ARG A 1 106 ? -10.444 11.264 -2.804 1.00 94.06 106 ARG A N 1
ATOM 848 C CA . ARG A 1 106 ? -9.255 11.972 -3.289 1.00 94.06 106 ARG A CA 1
ATOM 849 C C . ARG A 1 106 ? -7.997 11.103 -3.225 1.00 94.06 106 ARG A C 1
ATOM 851 O O . ARG A 1 106 ? -7.222 11.094 -4.183 1.00 94.06 106 ARG A O 1
ATOM 858 N N . ALA A 1 107 ? -7.766 10.417 -2.105 1.00 93.56 107 ALA A N 1
ATOM 859 C CA . ALA A 1 107 ? -6.558 9.620 -1.908 1.00 93.56 107 ALA A CA 1
ATOM 860 C C . ALA A 1 107 ? -6.546 8.384 -2.814 1.00 93.56 107 ALA A C 1
ATOM 862 O O . ALA A 1 107 ? -5.557 8.140 -3.500 1.00 93.56 107 ALA A O 1
ATOM 863 N N . THR A 1 108 ? -7.662 7.656 -2.888 1.00 95.75 108 THR A N 1
ATOM 864 C CA . THR A 1 108 ? -7.803 6.457 -3.732 1.00 95.75 108 THR A CA 1
ATOM 865 C C . THR A 1 108 ? -7.581 6.772 -5.214 1.00 95.75 108 THR A C 1
ATOM 867 O O . THR A 1 108 ? -6.795 6.089 -5.871 1.00 95.75 108 THR A O 1
ATOM 870 N N . LYS A 1 109 ? -8.174 7.855 -5.739 1.00 95.19 109 LYS A N 1
ATOM 871 C CA . LYS A 1 109 ? -7.953 8.312 -7.125 1.00 95.19 109 LYS A CA 1
ATOM 872 C C . LYS A 1 109 ? -6.507 8.723 -7.390 1.00 95.19 109 LYS A C 1
ATOM 874 O O . LYS A 1 109 ? -5.957 8.399 -8.442 1.00 95.19 109 LYS A O 1
ATOM 879 N N . HIS A 1 110 ? -5.887 9.436 -6.450 1.00 94.06 110 HIS A N 1
ATOM 880 C CA . HIS A 1 110 ? -4.497 9.858 -6.592 1.00 94.06 110 HIS A CA 1
ATOM 881 C C . HIS A 1 110 ? -3.546 8.657 -6.615 1.00 94.06 110 HIS A C 1
ATOM 883 O O . HIS A 1 110 ? -2.733 8.537 -7.528 1.00 94.06 110 HIS A O 1
ATOM 889 N N . VAL A 1 111 ? -3.703 7.734 -5.666 1.00 95.31 111 VAL A N 1
ATOM 890 C CA . VAL A 1 111 ? -2.912 6.502 -5.587 1.00 95.31 111 VAL A CA 1
ATOM 891 C C . VAL A 1 111 ? -3.098 5.642 -6.827 1.00 95.31 111 VAL A C 1
ATOM 893 O O . VAL A 1 111 ? -2.114 5.160 -7.374 1.00 95.31 111 VAL A O 1
ATOM 896 N N . HIS A 1 112 ? -4.326 5.496 -7.325 1.00 96.06 112 HIS A N 1
ATOM 897 C CA . HIS A 1 112 ? -4.571 4.768 -8.566 1.00 96.06 112 HIS A CA 1
ATOM 898 C C . HIS A 1 112 ? -3.759 5.337 -9.734 1.00 96.06 112 HIS A C 1
ATOM 900 O O . HIS A 1 112 ? -3.138 4.569 -10.467 1.00 96.06 112 HIS A O 1
ATOM 906 N N . LYS A 1 113 ? -3.691 6.668 -9.874 1.00 95.62 113 LYS A N 1
ATOM 907 C CA . LYS A 1 113 ? -2.852 7.301 -10.897 1.00 95.62 113 LYS A CA 1
ATOM 908 C C . LYS A 1 113 ? -1.376 6.934 -10.722 1.00 95.62 113 LYS A C 1
ATOM 910 O O . LYS A 1 113 ? -0.756 6.495 -11.680 1.00 95.62 113 LYS A O 1
ATOM 915 N N . ILE A 1 114 ? -0.844 7.042 -9.503 1.00 95.25 114 ILE A N 1
ATOM 916 C CA . ILE A 1 114 ? 0.551 6.678 -9.202 1.00 95.25 114 ILE A CA 1
ATOM 917 C C . ILE A 1 114 ? 0.834 5.211 -9.547 1.00 95.25 114 ILE A C 1
ATOM 919 O O . ILE A 1 114 ? 1.865 4.907 -10.140 1.00 95.25 114 ILE A O 1
ATOM 923 N N . ILE A 1 115 ? -0.086 4.302 -9.213 1.00 95.81 115 ILE A N 1
ATOM 924 C CA . ILE A 1 115 ? 0.050 2.878 -9.528 1.00 95.81 115 ILE A CA 1
ATOM 925 C C . ILE A 1 115 ? 0.059 2.658 -11.037 1.00 95.81 115 ILE A C 1
ATOM 927 O O . ILE A 1 115 ? 0.903 1.914 -11.523 1.00 95.81 115 ILE A O 1
ATOM 931 N N . LYS A 1 116 ? -0.837 3.310 -11.785 1.00 95.00 116 LYS A N 1
ATOM 932 C CA . LYS A 1 116 ? -0.879 3.194 -13.247 1.00 95.00 116 LYS A CA 1
ATOM 933 C C . LYS A 1 116 ? 0.354 3.781 -13.915 1.00 95.00 116 LYS A C 1
ATOM 935 O O . LYS A 1 116 ? 0.869 3.179 -14.850 1.00 95.00 116 LYS A O 1
ATOM 940 N N . ASP A 1 117 ? 0.871 4.892 -13.410 1.00 93.88 117 ASP A N 1
ATOM 941 C CA . ASP A 1 117 ? 2.122 5.466 -13.898 1.00 93.88 117 ASP A CA 1
ATOM 942 C C . ASP A 1 117 ? 3.299 4.508 -13.627 1.00 93.88 117 ASP A C 1
ATOM 944 O O . ASP A 1 117 ? 4.110 4.252 -14.518 1.00 93.88 117 ASP A O 1
ATOM 948 N N . LEU A 1 118 ? 3.363 3.903 -12.435 1.00 94.56 118 LEU A N 1
ATOM 949 C CA . LEU A 1 118 ? 4.380 2.904 -12.088 1.00 94.56 118 LEU A CA 1
ATOM 950 C C . LEU A 1 118 ? 4.264 1.630 -12.944 1.00 94.56 118 LEU A C 1
ATOM 952 O O . LEU A 1 118 ? 5.276 1.120 -13.424 1.00 94.56 118 LEU A O 1
ATOM 956 N N . GLU A 1 119 ? 3.047 1.133 -13.159 1.00 94.94 119 GLU A N 1
ATOM 957 C CA . GLU A 1 119 ? 2.754 -0.030 -14.001 1.00 94.94 119 GLU A CA 1
ATOM 958 C C . GLU A 1 119 ? 3.171 0.229 -15.451 1.00 94.94 119 GLU A C 1
ATOM 960 O O . GLU A 1 119 ? 3.922 -0.556 -16.032 1.00 94.94 119 GLU A O 1
ATOM 965 N N . ASN A 1 120 ? 2.783 1.376 -16.012 1.00 93.12 120 ASN A N 1
ATOM 966 C CA . ASN A 1 120 ? 3.175 1.781 -17.35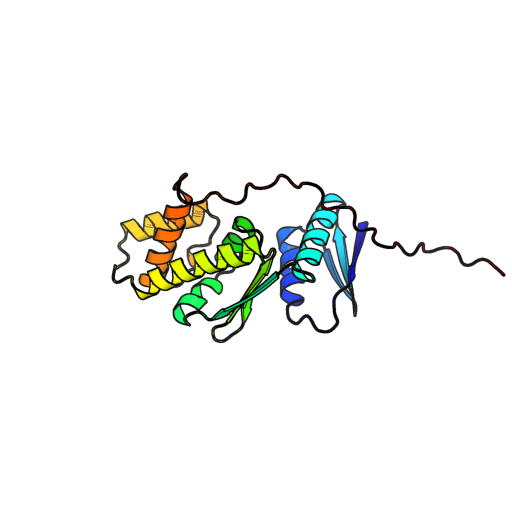9 1.00 93.12 120 ASN A CA 1
ATOM 967 C C . ASN A 1 120 ? 4.696 1.904 -17.488 1.00 93.12 120 ASN A C 1
ATOM 969 O O . ASN A 1 120 ? 5.269 1.462 -18.486 1.00 93.12 120 ASN A O 1
ATOM 973 N N . ASN A 1 121 ? 5.368 2.456 -16.475 1.00 90.56 121 ASN A N 1
ATOM 974 C CA . ASN A 1 121 ? 6.826 2.532 -16.451 1.00 90.56 121 ASN A CA 1
ATOM 975 C C . ASN A 1 121 ? 7.452 1.135 -16.423 1.00 90.56 121 ASN A C 1
ATOM 977 O O . ASN A 1 121 ? 8.423 0.903 -17.134 1.00 90.56 121 ASN A O 1
ATOM 981 N N . CYS A 1 122 ? 6.888 0.184 -15.676 1.00 91.12 122 CYS A N 1
ATOM 982 C CA . CYS A 1 122 ? 7.368 -1.196 -15.689 1.00 91.12 122 CYS A CA 1
ATOM 983 C C . CYS A 1 122 ? 7.218 -1.838 -17.075 1.00 91.12 122 CYS A C 1
ATOM 985 O O . CYS A 1 122 ? 8.163 -2.446 -17.573 1.00 91.12 122 CYS A O 1
ATOM 987 N N . LEU A 1 123 ? 6.057 -1.682 -17.716 1.00 88.56 123 LEU A N 1
ATOM 988 C CA . LEU A 1 123 ? 5.763 -2.296 -19.016 1.00 88.56 123 LEU A CA 1
ATOM 989 C C . LEU A 1 123 ? 6.574 -1.685 -20.167 1.00 88.56 123 LEU A C 1
ATOM 991 O O . LEU A 1 123 ? 6.892 -2.365 -21.141 1.00 88.56 123 LEU A O 1
ATOM 995 N N . THR A 1 124 ? 6.907 -0.398 -20.073 1.00 87.81 124 THR A N 1
ATOM 996 C CA . THR A 1 124 ? 7.646 0.319 -21.126 1.00 87.81 124 THR A CA 1
ATOM 997 C C . THR A 1 124 ? 9.160 0.305 -20.914 1.00 87.81 124 THR A C 1
ATOM 999 O O . THR A 1 124 ? 9.913 0.552 -21.861 1.00 87.81 124 THR A O 1
ATOM 1002 N N . CYS A 1 125 ? 9.633 -0.006 -19.702 1.00 83.19 125 CYS A N 1
ATOM 1003 C CA . CYS A 1 125 ? 11.053 -0.002 -19.384 1.00 83.19 125 CYS A CA 1
ATOM 1004 C C . CYS A 1 125 ? 11.798 -1.163 -20.053 1.00 83.19 125 CYS A C 1
ATOM 1006 O O . CYS A 1 125 ? 11.584 -2.334 -19.748 1.00 83.19 125 CYS A O 1
ATOM 1008 N N . LYS A 1 126 ? 12.751 -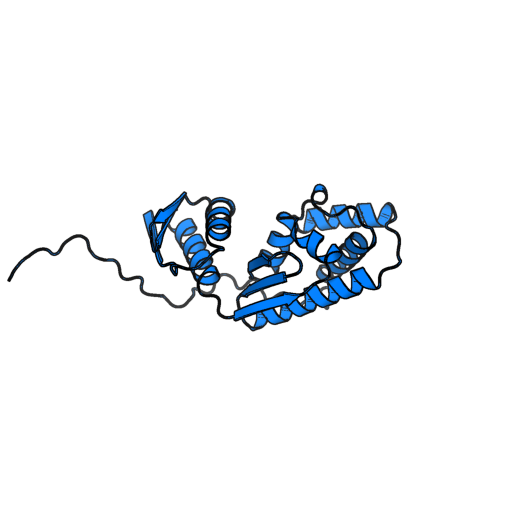0.813 -20.920 1.00 80.75 126 LYS A N 1
ATOM 1009 C CA . LYS A 1 126 ? 13.721 -1.744 -21.524 1.00 80.75 126 LYS A CA 1
ATOM 1010 C C . LYS A 1 126 ? 15.116 -1.643 -20.900 1.00 80.75 126 LYS A C 1
ATOM 1012 O O . LYS A 1 126 ? 16.051 -2.285 -21.367 1.00 80.75 126 LYS A O 1
ATOM 1017 N N . SER A 1 127 ? 15.275 -0.788 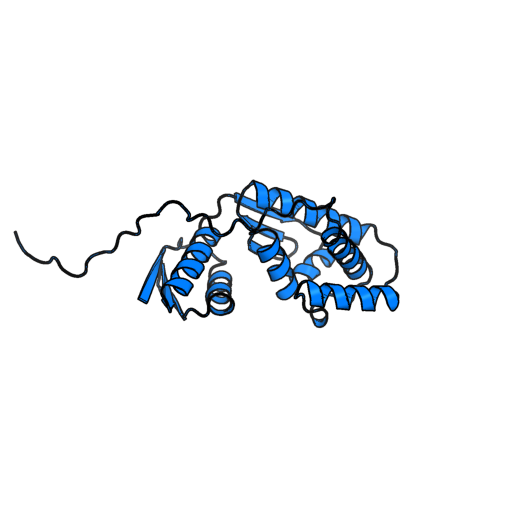-19.892 1.00 81.62 127 SER A N 1
ATOM 1018 C CA . SER A 1 127 ? 16.568 -0.502 -19.280 1.00 81.62 127 SER A CA 1
ATOM 1019 C C . SER A 1 127 ? 16.968 -1.618 -18.325 1.00 81.62 127 SER A C 1
ATOM 1021 O O . SER A 1 127 ? 16.207 -1.967 -17.428 1.00 81.62 127 SER A O 1
ATOM 1023 N N . ALA A 1 128 ? 18.193 -2.116 -18.479 1.00 87.88 128 ALA A N 1
ATOM 1024 C CA . ALA A 1 128 ? 18.790 -3.031 -17.517 1.00 87.88 128 ALA A CA 1
ATOM 1025 C C . ALA A 1 128 ? 19.171 -2.308 -16.216 1.00 87.88 128 ALA A C 1
ATOM 1027 O O . ALA A 1 128 ? 19.467 -1.096 -16.194 1.00 87.88 128 ALA A O 1
ATOM 1028 N N . MET A 1 129 ? 19.187 -3.080 -15.134 1.00 92.25 129 MET A N 1
ATOM 1029 C CA . MET A 1 129 ? 19.518 -2.611 -13.802 1.00 92.25 129 MET A CA 1
ATOM 1030 C C . MET A 1 129 ? 21.022 -2.768 -13.542 1.00 92.25 129 MET A C 1
ATOM 1032 O O . MET A 1 129 ? 21.505 -3.812 -13.115 1.00 92.25 129 MET A O 1
ATOM 1036 N N . ASP A 1 130 ? 21.787 -1.711 -13.813 1.00 93.81 130 ASP A N 1
ATOM 1037 C CA . ASP A 1 130 ? 23.221 -1.683 -13.510 1.00 93.81 130 ASP A CA 1
ATOM 1038 C C . ASP A 1 130 ? 23.503 -1.531 -11.999 1.00 93.81 130 ASP A C 1
ATOM 1040 O O . ASP A 1 130 ? 22.633 -1.170 -11.197 1.00 93.81 130 ASP A O 1
ATOM 1044 N N . GLN A 1 131 ? 24.753 -1.788 -11.597 1.00 94.88 131 GLN A N 1
ATOM 1045 C CA . GLN A 1 131 ? 25.161 -1.742 -10.190 1.00 94.88 131 GLN A CA 1
ATOM 1046 C C . GLN A 1 131 ? 24.943 -0.362 -9.552 1.00 94.88 131 GLN A C 1
ATOM 1048 O O . GLN A 1 131 ? 24.621 -0.269 -8.365 1.00 94.88 131 GLN A O 1
ATOM 1053 N N . PHE A 1 132 ? 25.097 0.714 -10.328 1.00 94.81 132 PHE A N 1
ATOM 1054 C CA . PHE A 1 132 ? 24.885 2.071 -9.841 1.00 94.81 132 PHE A CA 1
ATOM 1055 C C . PHE A 1 132 ? 23.407 2.302 -9.509 1.00 94.81 132 PHE A C 1
ATOM 1057 O O . PHE A 1 132 ? 23.084 2.740 -8.403 1.00 94.81 132 PHE A O 1
ATOM 1064 N N . LYS A 1 133 ? 22.490 1.941 -10.411 1.00 95.50 133 LYS A N 1
ATOM 1065 C CA . LYS A 1 133 ? 21.045 1.999 -10.165 1.00 95.50 133 LYS A CA 1
ATOM 1066 C C . LYS A 1 133 ? 20.639 1.110 -8.992 1.00 95.50 133 LYS A C 1
ATOM 1068 O O . LYS A 1 133 ? 19.824 1.539 -8.180 1.00 95.50 133 LYS A O 1
ATOM 1073 N N . LEU A 1 134 ? 21.207 -0.095 -8.862 1.00 95.50 134 LEU A N 1
ATOM 1074 C CA . LEU A 1 134 ? 20.900 -1.003 -7.744 1.00 95.50 134 LEU A CA 1
ATOM 1075 C C . LEU A 1 134 ? 21.280 -0.387 -6.401 1.00 95.50 134 LEU A C 1
ATOM 1077 O O . LEU A 1 134 ? 20.494 -0.427 -5.454 1.00 95.50 134 LEU A O 1
ATOM 1081 N N . ASN A 1 135 ? 22.467 0.212 -6.325 1.00 96.69 135 ASN A N 1
ATOM 1082 C CA . ASN A 1 135 ? 22.925 0.889 -5.118 1.00 96.69 135 ASN A CA 1
ATOM 1083 C C . ASN A 1 135 ? 22.019 2.080 -4.772 1.00 96.69 135 ASN A C 1
ATOM 1085 O O . ASN A 1 135 ? 21.636 2.233 -3.614 1.00 96.69 135 ASN A O 1
ATOM 1089 N N . ASN A 1 136 ? 21.605 2.873 -5.765 1.00 96.88 136 ASN A N 1
ATOM 1090 C CA . ASN A 1 136 ? 20.656 3.968 -5.547 1.00 96.88 136 ASN A CA 1
ATOM 1091 C C . ASN A 1 136 ? 19.286 3.464 -5.082 1.00 96.88 136 ASN A C 1
ATOM 1093 O O . ASN A 1 136 ? 18.738 3.991 -4.117 1.00 96.88 136 ASN A O 1
ATOM 1097 N N . LEU A 1 137 ? 18.754 2.406 -5.699 1.00 97.00 137 LEU A N 1
ATOM 1098 C CA . LEU A 1 137 ? 17.490 1.811 -5.274 1.00 97.00 137 LEU A CA 1
ATOM 1099 C C . LEU A 1 137 ? 17.569 1.317 -3.825 1.00 97.00 137 LEU A C 1
ATOM 1101 O O . LEU A 1 137 ? 16.652 1.581 -3.054 1.00 97.00 137 LEU A O 1
ATOM 1105 N N . ARG A 1 138 ? 18.673 0.676 -3.416 1.00 97.25 138 ARG A N 1
ATOM 1106 C CA . ARG A 1 138 ? 18.900 0.272 -2.015 1.00 97.25 138 ARG A CA 1
ATOM 1107 C C . ARG A 1 138 ? 18.887 1.461 -1.056 1.00 97.25 138 ARG A C 1
ATOM 1109 O O . ARG A 1 138 ? 18.238 1.388 -0.015 1.00 97.25 138 ARG A O 1
ATOM 1116 N N . LEU A 1 139 ? 19.567 2.554 -1.409 1.00 97.31 139 LEU A N 1
ATOM 1117 C CA . LEU A 1 139 ? 19.591 3.777 -0.599 1.00 97.31 139 LEU A CA 1
ATOM 1118 C C . LEU A 1 139 ? 18.194 4.394 -0.458 1.00 97.31 139 LEU A C 1
ATOM 1120 O O . LEU A 1 139 ? 17.812 4.814 0.634 1.00 97.31 139 LEU A O 1
ATOM 1124 N N . LEU A 1 140 ? 17.415 4.420 -1.539 1.00 97.19 140 LEU A N 1
ATOM 1125 C CA . LEU A 1 140 ? 16.050 4.944 -1.517 1.00 97.19 140 LEU A CA 1
ATOM 1126 C C . LEU A 1 140 ? 15.102 4.033 -0.740 1.00 97.19 140 LEU A C 1
ATOM 1128 O O . LEU A 1 140 ? 14.318 4.533 0.059 1.00 97.19 140 LEU A O 1
ATOM 1132 N N . CYS A 1 141 ? 15.224 2.714 -0.892 1.00 97.38 141 CYS A N 1
ATOM 1133 C CA . CYS A 1 141 ? 14.484 1.750 -0.082 1.00 97.38 141 CYS A CA 1
ATOM 1134 C C . CYS A 1 141 ? 14.743 1.994 1.410 1.00 97.38 141 CYS A C 1
ATOM 1136 O O . CYS A 1 141 ? 13.798 2.138 2.179 1.00 97.38 141 CYS A O 1
ATOM 1138 N N . TYR A 1 142 ? 16.008 2.170 1.806 1.00 96.12 142 TYR A N 1
ATOM 1139 C CA . TYR A 1 142 ? 16.355 2.530 3.181 1.00 96.12 142 TYR A CA 1
ATOM 1140 C C . TYR A 1 142 ? 15.713 3.857 3.620 1.00 96.12 142 TYR A C 1
ATOM 1142 O O . TYR A 1 142 ? 15.084 3.918 4.677 1.00 96.12 142 TYR A O 1
ATOM 1150 N N . LYS A 1 143 ? 15.806 4.908 2.793 1.00 95.19 143 LYS A N 1
ATOM 1151 C CA . LYS A 1 143 ? 15.209 6.225 3.074 1.00 95.19 143 LYS A CA 1
ATOM 1152 C C . LYS A 1 143 ? 13.695 6.152 3.290 1.00 95.19 143 LYS A C 1
ATOM 1154 O O . LYS A 1 143 ? 13.182 6.796 4.202 1.00 95.19 143 LYS A O 1
ATOM 1159 N N . PHE A 1 144 ? 12.999 5.374 2.467 1.00 95.12 144 PHE A N 1
ATOM 1160 C CA . PHE A 1 144 ? 11.545 5.213 2.505 1.00 95.12 144 PHE A CA 1
ATOM 1161 C C . PHE A 1 144 ? 11.086 4.020 3.358 1.00 95.12 144 PHE A C 1
ATOM 1163 O O . PHE A 1 144 ? 9.911 3.674 3.342 1.00 95.12 144 PHE A O 1
ATOM 1170 N N . ARG A 1 145 ? 11.990 3.406 4.138 1.00 94.69 145 ARG A N 1
ATOM 1171 C CA . ARG A 1 145 ? 11.708 2.256 5.022 1.00 94.69 145 ARG A CA 1
ATOM 1172 C C . ARG A 1 145 ? 11.106 1.039 4.301 1.00 94.69 145 ARG A C 1
ATOM 1174 O O . ARG A 1 145 ? 10.415 0.231 4.915 1.00 94.69 145 ARG A O 1
ATOM 1181 N N . VAL A 1 146 ? 11.421 0.876 3.021 1.00 96.50 146 VAL A N 1
ATOM 1182 C CA . VAL A 1 146 ? 11.090 -0.308 2.223 1.00 96.50 146 VAL A CA 1
ATOM 1183 C C . VAL A 1 146 ? 12.235 -1.317 2.332 1.00 96.50 146 VAL A C 1
ATOM 1185 O O . VAL A 1 146 ? 13.409 -0.967 2.193 1.00 96.50 146 VAL A O 1
ATOM 1188 N N . GLN A 1 147 ? 11.921 -2.585 2.585 1.00 95.50 147 GLN A N 1
ATOM 1189 C CA . GLN A 1 147 ? 12.916 -3.649 2.658 1.00 95.50 147 GLN A CA 1
ATOM 1190 C C . GLN A 1 147 ? 13.310 -4.095 1.252 1.00 95.50 147 GLN A C 1
ATOM 1192 O O . GLN A 1 147 ? 12.568 -4.790 0.564 1.00 95.50 147 GLN A O 1
ATOM 1197 N N . PHE A 1 148 ? 14.524 -3.737 0.834 1.00 95.69 148 PHE A N 1
ATOM 1198 C CA . PHE A 1 148 ? 15.031 -4.076 -0.498 1.00 95.69 148 PHE A CA 1
ATOM 1199 C C . PHE A 1 148 ? 15.035 -5.589 -0.784 1.00 95.69 148 PHE A C 1
ATOM 1201 O O . PHE A 1 148 ? 14.805 -5.997 -1.918 1.00 95.69 148 PHE A O 1
ATOM 1208 N N . SER A 1 149 ? 15.275 -6.426 0.231 1.00 94.94 149 SER A N 1
ATOM 1209 C CA . SER A 1 149 ? 15.292 -7.891 0.107 1.00 94.94 149 SER A CA 1
ATOM 1210 C C . SER A 1 149 ? 13.928 -8.510 -0.199 1.00 94.94 149 SER A C 1
ATOM 1212 O O . SER A 1 149 ? 13.881 -9.647 -0.651 1.00 94.94 149 SER A O 1
ATOM 1214 N N . GLU A 1 150 ? 12.832 -7.791 0.053 1.00 93.44 150 GLU A N 1
ATOM 1215 C CA . GLU A 1 150 ? 11.473 -8.245 -0.265 1.00 93.44 150 GLU A CA 1
ATOM 1216 C C . GLU A 1 150 ? 11.076 -7.925 -1.715 1.00 93.44 150 GLU A C 1
ATOM 1218 O O . GLU A 1 150 ? 10.046 -8.401 -2.188 1.00 93.44 150 GLU A O 1
ATOM 1223 N N . LEU A 1 151 ? 11.856 -7.096 -2.418 1.00 94.19 151 LEU A N 1
ATOM 1224 C CA . LEU A 1 151 ? 11.505 -6.641 -3.758 1.00 94.19 151 LEU A CA 1
ATOM 1225 C C . LEU A 1 151 ? 11.812 -7.710 -4.820 1.00 94.19 151 LEU A C 1
ATOM 1227 O O . LEU A 1 151 ? 12.897 -8.303 -4.794 1.00 94.19 151 LEU A O 1
ATOM 1231 N N . PRO A 1 152 ? 10.926 -7.891 -5.820 1.00 93.38 152 PRO A N 1
ATOM 1232 C CA . PRO A 1 152 ? 11.162 -8.793 -6.941 1.00 93.38 152 PRO A CA 1
ATOM 1233 C C . PRO A 1 152 ? 12.507 -8.550 -7.639 1.00 93.38 152 PRO A C 1
ATOM 1235 O O . PRO A 1 152 ? 12.936 -7.408 -7.844 1.00 93.38 152 PRO A O 1
ATOM 1238 N N . ASP A 1 153 ? 13.160 -9.637 -8.051 1.00 91.31 153 ASP A N 1
ATOM 1239 C CA . ASP A 1 153 ? 14.433 -9.619 -8.784 1.00 91.31 153 ASP A CA 1
ATOM 1240 C C . ASP A 1 153 ? 14.227 -9.458 -10.293 1.00 91.31 153 ASP A C 1
ATOM 1242 O O . ASP A 1 153 ? 14.737 -10.222 -11.105 1.00 91.31 153 ASP A O 1
ATOM 1246 N N . LYS A 1 154 ? 13.411 -8.469 -10.670 1.00 92.81 154 LYS A N 1
ATOM 1247 C CA . LYS A 1 154 ? 13.139 -8.128 -12.065 1.00 92.81 154 LYS A CA 1
ATOM 1248 C C . LYS A 1 154 ? 13.540 -6.687 -12.341 1.00 92.81 154 LYS A C 1
ATOM 1250 O O . LYS A 1 154 ? 13.048 -5.764 -11.688 1.00 92.81 154 LYS A O 1
ATOM 1255 N N . ASP A 1 155 ? 14.388 -6.499 -13.347 1.00 93.38 155 ASP A N 1
ATOM 1256 C CA . ASP A 1 155 ? 14.944 -5.194 -13.711 1.00 93.38 155 ASP A CA 1
ATOM 1257 C C . ASP A 1 155 ? 13.867 -4.151 -14.008 1.00 93.38 155 ASP A C 1
ATOM 1259 O O . ASP A 1 155 ? 13.918 -3.055 -13.456 1.00 93.38 155 ASP A O 1
ATOM 1263 N N . SER A 1 156 ? 12.849 -4.496 -14.801 1.00 93.62 156 SER A N 1
ATOM 1264 C CA . SER A 1 156 ? 11.780 -3.557 -15.169 1.00 93.62 156 SER A CA 1
ATOM 1265 C C . SER A 1 156 ? 11.033 -3.006 -13.949 1.00 93.62 156 SER A C 1
ATOM 1267 O O . SER A 1 156 ? 10.786 -1.802 -13.863 1.00 93.62 156 SER A O 1
ATOM 1269 N N . LEU A 1 157 ? 10.744 -3.862 -12.962 1.00 94.75 157 LEU A N 1
ATOM 1270 C CA . LEU A 1 157 ? 10.089 -3.474 -11.711 1.00 94.75 157 LEU A CA 1
ATOM 1271 C C . LEU A 1 157 ? 11.000 -2.590 -10.857 1.00 94.75 157 LEU A C 1
ATOM 1273 O O . LEU A 1 157 ? 10.566 -1.566 -10.333 1.00 94.75 157 LEU A O 1
ATOM 1277 N N . ARG A 1 158 ? 12.280 -2.954 -10.741 1.00 95.00 158 ARG A N 1
ATOM 1278 C CA . ARG A 1 158 ? 13.264 -2.199 -9.956 1.00 95.00 158 ARG A CA 1
ATOM 1279 C C . ARG A 1 158 ? 13.571 -0.834 -10.556 1.00 95.00 158 ARG A C 1
ATOM 1281 O O . ARG A 1 158 ? 13.693 0.135 -9.811 1.00 95.00 158 ARG A O 1
ATOM 1288 N N . VAL A 1 159 ? 13.655 -0.730 -11.880 1.00 94.75 159 VAL A N 1
ATOM 1289 C CA . VAL A 1 159 ? 13.835 0.555 -12.564 1.00 94.75 159 VAL A CA 1
ATOM 1290 C C . VAL A 1 159 ? 12.593 1.430 -12.400 1.00 94.75 159 VAL A C 1
ATOM 1292 O O . VAL A 1 159 ? 12.732 2.614 -12.096 1.00 94.75 159 VAL A O 1
ATOM 1295 N N . ALA A 1 160 ? 11.388 0.866 -12.535 1.00 94.62 160 ALA A N 1
ATOM 1296 C CA . ALA A 1 160 ? 10.151 1.609 -12.299 1.00 94.62 160 ALA A CA 1
ATOM 1297 C C . ALA A 1 160 ? 10.073 2.132 -10.853 1.00 94.62 160 ALA A C 1
ATOM 1299 O O . ALA A 1 160 ? 9.805 3.315 -10.642 1.00 94.62 160 ALA A O 1
ATOM 1300 N N . LEU A 1 161 ? 10.388 1.288 -9.863 1.00 95.69 161 LEU A N 1
ATOM 1301 C CA . LEU A 1 161 ? 10.453 1.686 -8.454 1.00 95.69 161 LEU A CA 1
ATOM 1302 C C . LEU A 1 161 ? 11.512 2.755 -8.189 1.00 95.69 161 LEU A C 1
ATOM 1304 O O . LEU A 1 161 ? 11.251 3.696 -7.444 1.00 95.69 161 LEU A O 1
ATOM 1308 N N . LEU A 1 162 ? 12.691 2.639 -8.804 1.00 95.50 162 LEU A N 1
ATOM 1309 C CA . LEU A 1 162 ? 13.731 3.660 -8.716 1.00 95.50 162 LEU A CA 1
ATOM 1310 C C . LEU A 1 162 ? 13.205 5.007 -9.229 1.00 95.50 162 LEU A C 1
ATOM 1312 O O . LEU A 1 162 ? 13.327 6.008 -8.528 1.00 95.50 162 LEU A O 1
ATOM 1316 N N . GLY A 1 163 ? 12.567 5.023 -10.403 1.00 93.56 163 GLY A N 1
ATOM 1317 C CA . GLY A 1 163 ? 11.955 6.229 -10.966 1.00 93.56 163 GLY A CA 1
ATOM 1318 C C . GLY A 1 163 ? 10.887 6.830 -10.049 1.00 93.56 163 GLY A C 1
ATOM 1319 O O . GLY A 1 163 ? 10.889 8.035 -9.801 1.00 93.56 163 GLY A O 1
ATOM 1320 N N . TYR A 1 164 ? 10.026 5.989 -9.474 1.00 95.12 164 TYR A N 1
ATOM 1321 C CA . TYR A 1 164 ? 9.034 6.418 -8.492 1.00 95.12 164 TYR A CA 1
ATOM 1322 C C . TYR A 1 164 ? 9.673 7.046 -7.254 1.00 95.12 164 TYR A C 1
ATOM 1324 O O . TYR A 1 164 ? 9.329 8.173 -6.901 1.00 95.12 164 TYR A O 1
ATOM 1332 N N . PHE A 1 165 ? 10.643 6.384 -6.625 1.00 95.50 165 PHE A N 1
ATOM 1333 C CA . PHE A 1 165 ? 11.310 6.933 -5.449 1.00 95.50 165 PHE A CA 1
ATOM 1334 C C . PHE A 1 165 ? 12.066 8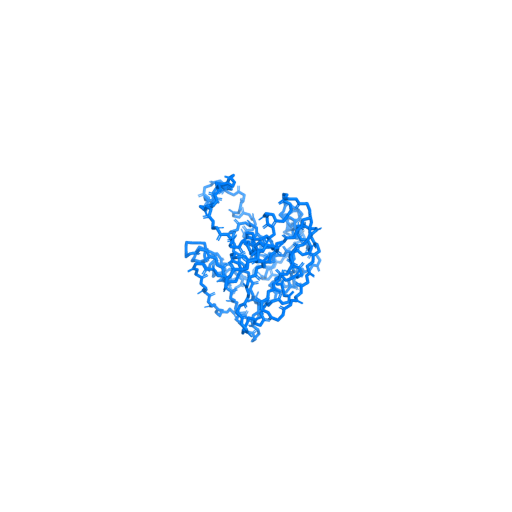.226 -5.752 1.00 95.50 165 PHE A C 1
ATOM 1336 O O . PHE A 1 165 ? 12.056 9.132 -4.922 1.00 95.50 165 PHE A O 1
ATOM 1343 N N . CYS A 1 166 ? 12.673 8.352 -6.934 1.00 93.50 166 CYS A N 1
ATOM 1344 C CA . CYS A 1 166 ? 13.250 9.614 -7.388 1.00 93.50 166 CYS A CA 1
ATOM 1345 C C . CYS A 1 166 ? 12.183 10.712 -7.501 1.00 93.50 166 CYS A C 1
ATOM 1347 O O . CYS A 1 166 ? 12.400 11.803 -6.986 1.00 93.50 166 CYS A O 1
ATOM 1349 N N . SER A 1 167 ? 11.002 10.417 -8.056 1.00 91.88 167 SER A N 1
ATOM 1350 C CA . SER A 1 167 ? 9.905 11.397 -8.163 1.00 91.88 167 SER A CA 1
ATOM 1351 C C . SER A 1 167 ? 9.363 11.883 -6.810 1.00 91.88 167 SER A C 1
ATOM 1353 O O . SER A 1 167 ? 8.768 12.957 -6.717 1.00 91.88 167 SER A O 1
ATOM 1355 N N . LEU A 1 168 ? 9.565 11.112 -5.735 1.00 91.00 168 LEU A N 1
ATOM 1356 C CA . LEU A 1 168 ? 9.235 11.540 -4.371 1.00 91.00 168 LEU A CA 1
ATOM 1357 C C . LEU A 1 168 ? 10.246 12.548 -3.808 1.00 91.00 168 LEU A C 1
ATOM 1359 O O . LEU A 1 168 ? 9.942 13.234 -2.833 1.00 91.00 168 LEU A O 1
ATOM 1363 N N . LEU A 1 169 ? 11.452 12.623 -4.377 1.00 88.50 169 LEU A N 1
ATOM 1364 C CA . LEU A 1 169 ? 12.476 13.588 -3.976 1.00 88.50 169 LEU A CA 1
ATOM 1365 C C . LEU A 1 169 ? 12.262 14.962 -4.605 1.00 88.50 169 LEU A C 1
ATOM 1367 O O . LEU A 1 169 ? 12.767 15.945 -4.065 1.00 88.50 169 LEU A O 1
ATOM 1371 N N . ASP A 1 170 ? 11.529 15.029 -5.715 1.00 82.25 170 ASP A N 1
ATOM 1372 C CA . ASP A 1 170 ? 11.317 16.265 -6.453 1.00 82.25 170 ASP A CA 1
ATOM 1373 C C . ASP A 1 170 ? 10.250 17.139 -5.769 1.00 82.25 170 ASP A C 1
ATOM 1375 O O . ASP A 1 170 ? 9.058 16.805 -5.795 1.00 82.25 170 ASP A O 1
ATOM 1379 N N . PRO A 1 171 ? 10.622 18.312 -5.214 1.00 55.81 171 PRO A N 1
ATOM 1380 C CA . PRO A 1 171 ? 9.697 19.174 -4.472 1.00 55.81 171 PRO A CA 1
ATOM 1381 C C . PRO A 1 171 ? 8.573 19.764 -5.342 1.00 55.81 171 PRO A C 1
ATOM 1383 O O . PRO A 1 171 ? 7.588 20.276 -4.812 1.00 55.81 171 PRO A O 1
ATOM 1386 N N . GLY A 1 172 ? 8.696 19.690 -6.673 1.00 54.69 172 GLY A N 1
ATOM 1387 C CA . GLY A 1 172 ? 7.673 20.129 -7.627 1.00 54.69 172 GLY A CA 1
ATOM 1388 C C . GLY A 1 172 ? 6.708 19.035 -8.101 1.00 54.69 172 GLY A C 1
ATOM 1389 O O . GLY A 1 172 ? 5.653 19.372 -8.636 1.00 54.69 172 GLY A O 1
ATOM 1390 N N . SER A 1 173 ? 7.034 17.748 -7.916 1.00 52.25 173 SER A N 1
ATOM 1391 C CA . SER A 1 173 ? 6.301 16.639 -8.556 1.00 52.25 173 SER A CA 1
ATOM 1392 C C . SER A 1 173 ? 5.189 16.056 -7.688 1.00 52.25 173 SER A C 1
ATOM 1394 O O . SER A 1 173 ? 4.216 15.525 -8.217 1.00 52.25 173 SER A O 1
ATOM 1396 N N . ASN A 1 174 ? 5.294 16.164 -6.365 1.00 48.84 174 ASN A N 1
ATOM 1397 C CA . ASN A 1 174 ? 4.302 15.625 -5.447 1.00 48.84 174 ASN A CA 1
ATOM 1398 C C . ASN A 1 174 ? 4.050 16.641 -4.339 1.00 48.84 174 ASN A C 1
ATOM 1400 O O . ASN A 1 174 ? 4.779 16.703 -3.351 1.00 48.84 174 ASN A O 1
ATOM 1404 N N . LYS A 1 175 ? 2.966 17.418 -4.466 1.00 46.44 175 LYS A N 1
ATOM 1405 C CA . LYS A 1 175 ? 2.304 17.965 -3.278 1.00 46.44 175 LYS A CA 1
ATOM 1406 C C . LYS A 1 175 ? 1.768 16.761 -2.514 1.00 46.44 175 LYS A C 1
ATOM 1408 O O . LYS A 1 175 ? 0.616 16.376 -2.705 1.00 46.44 175 LYS A O 1
ATOM 1413 N N . LEU A 1 176 ? 2.637 16.141 -1.713 1.00 50.28 176 LEU A N 1
ATOM 1414 C CA . LEU A 1 176 ? 2.245 15.177 -0.702 1.00 50.28 176 LEU A CA 1
ATOM 1415 C C . LEU A 1 176 ? 1.022 15.779 -0.009 1.00 50.28 176 LEU A C 1
ATOM 1417 O O . LEU A 1 176 ? 1.061 16.980 0.303 1.00 50.28 176 LEU A O 1
ATOM 1421 N N . PRO A 1 177 ? -0.083 15.034 0.175 1.00 44.62 177 PRO A N 1
ATOM 1422 C CA . PRO A 1 177 ? -1.096 15.501 1.100 1.00 44.62 177 PRO A CA 1
ATOM 1423 C C . PRO A 1 177 ? -0.323 15.825 2.373 1.00 44.62 177 PRO A C 1
ATOM 1425 O O . PRO A 1 177 ? 0.385 14.958 2.887 1.00 44.62 177 PRO A O 1
ATOM 1428 N N . GLN A 1 178 ? -0.326 17.107 2.770 1.00 38.16 178 GLN A N 1
ATOM 1429 C CA . GLN A 1 178 ? 0.314 17.536 4.007 1.00 38.16 178 GLN A CA 1
ATOM 1430 C C . GLN A 1 178 ? -0.043 16.474 5.038 1.00 38.16 178 GLN A C 1
ATOM 1432 O O . GLN A 1 178 ? -1.219 16.107 5.114 1.00 38.16 178 GLN A O 1
ATOM 1437 N N . MET A 1 179 ? 0.946 15.933 5.758 1.00 38.75 179 MET A N 1
ATOM 1438 C CA . MET A 1 179 ? 0.663 15.241 7.008 1.00 38.75 179 MET A CA 1
ATOM 1439 C C . MET A 1 179 ? -0.132 16.253 7.820 1.00 38.75 179 MET A C 1
ATOM 1441 O O . MET A 1 179 ? 0.435 17.167 8.416 1.00 38.75 179 MET A O 1
ATOM 1445 N N . VAL A 1 180 ? -1.457 16.170 7.726 1.00 34.06 180 VAL A N 1
ATOM 1446 C CA . VAL A 1 180 ? -2.355 16.948 8.545 1.00 34.06 180 VAL A CA 1
ATOM 1447 C C . VAL A 1 180 ? -2.044 16.390 9.912 1.00 34.06 180 VAL A C 1
ATOM 1449 O O . VAL A 1 180 ? -2.418 15.258 10.216 1.00 34.06 180 VAL A O 1
ATOM 1452 N N . ALA A 1 181 ? -1.247 17.140 10.679 1.00 34.94 181 ALA A N 1
ATOM 1453 C CA . ALA A 1 181 ? -1.156 16.972 12.112 1.00 34.94 181 ALA A CA 1
ATOM 1454 C C . ALA A 1 181 ? -2.595 16.773 12.562 1.00 34.94 181 ALA A C 1
ATOM 1456 O O . ALA A 1 181 ? -3.413 17.657 12.313 1.00 34.94 181 ALA A O 1
ATOM 1457 N N . SER A 1 182 ? -2.889 15.560 13.028 1.00 38.62 182 SER A N 1
ATOM 1458 C CA . SER A 1 182 ? -4.212 15.032 13.341 1.00 38.62 182 SER A CA 1
ATOM 1459 C C . SER A 1 182 ? -5.173 16.146 13.749 1.00 38.62 182 SER A C 1
ATOM 1461 O O . SER A 1 182 ? -5.220 16.531 14.917 1.00 38.62 182 SER A O 1
ATOM 1463 N N . SER A 1 183 ? -5.915 16.693 12.784 1.00 36.22 183 SER A N 1
ATOM 1464 C CA . SER A 1 183 ? -7.089 17.480 13.120 1.00 36.22 183 SER A CA 1
ATOM 1465 C C . SER A 1 183 ? -8.065 16.442 13.631 1.00 36.22 183 SER A C 1
ATOM 1467 O O . SER A 1 183 ? -8.344 15.458 12.943 1.00 36.22 183 SER A O 1
ATOM 1469 N N . GLN A 1 184 ? -8.442 16.588 14.901 1.00 35.81 184 GLN A N 1
ATOM 1470 C CA . GLN A 1 184 ? -9.376 15.691 15.564 1.00 35.81 184 GLN A CA 1
ATOM 1471 C C . GLN A 1 184 ? -10.551 15.423 14.614 1.00 35.81 184 GLN A C 1
ATOM 1473 O O . GLN A 1 184 ? -11.195 16.384 14.181 1.00 35.81 184 GLN A O 1
ATOM 1478 N N . PRO A 1 185 ? -10.826 14.158 14.249 1.00 45.12 185 PRO A N 1
ATOM 1479 C CA . PRO A 1 185 ? -12.064 13.856 13.559 1.00 45.12 185 PRO A CA 1
ATOM 1480 C C . PRO A 1 185 ? -13.233 14.265 14.470 1.00 45.12 185 PRO A C 1
ATOM 1482 O O . PRO A 1 185 ? -13.096 14.201 15.699 1.00 45.12 185 PRO A O 1
ATOM 1485 N N . PRO A 1 186 ? -14.366 14.715 13.903 1.00 40.53 186 PRO A N 1
ATOM 1486 C CA . PRO A 1 186 ? -15.537 15.057 14.693 1.00 40.53 186 PRO A CA 1
ATOM 1487 C C . PRO A 1 186 ? -15.910 13.861 15.569 1.00 40.53 186 PRO A C 1
ATOM 1489 O O . PRO A 1 186 ? -15.955 12.723 15.104 1.00 40.53 186 PRO A O 1
ATOM 1492 N N . PHE A 1 187 ? -16.101 14.144 16.855 1.00 43.56 187 PHE A N 1
ATOM 1493 C CA . PHE A 1 187 ? -16.450 13.190 17.897 1.00 43.56 187 PHE A CA 1
ATOM 1494 C C . PHE A 1 187 ? -17.590 12.274 17.426 1.00 43.56 187 PHE A C 1
ATOM 1496 O O . PHE A 1 187 ? -18.724 12.718 17.267 1.00 43.56 187 PHE A O 1
ATOM 1503 N N . VAL A 1 188 ? -17.282 10.998 17.184 1.00 50.91 188 VAL A N 1
ATOM 1504 C CA . VAL A 1 188 ? -18.299 9.956 17.031 1.00 50.91 188 VAL A CA 1
ATOM 1505 C C . VAL A 1 188 ? -18.558 9.420 18.427 1.00 50.91 188 VAL A C 1
ATOM 1507 O O . VAL A 1 188 ? -17.714 8.743 19.017 1.00 50.91 188 VAL A O 1
ATOM 1510 N N . GLU A 1 189 ? -19.710 9.788 18.974 1.00 38.28 189 GLU A N 1
ATOM 1511 C CA . GLU A 1 189 ? -20.165 9.367 20.290 1.00 38.28 189 GLU A CA 1
ATOM 1512 C C . GLU A 1 189 ? -20.386 7.846 20.282 1.00 38.28 189 GLU A C 1
ATOM 1514 O O . GLU A 1 189 ? -21.396 7.325 19.813 1.00 38.28 189 GLU A O 1
ATOM 1519 N N . ALA A 1 190 ? -19.384 7.102 20.750 1.00 42.78 190 ALA A N 1
ATOM 1520 C CA . ALA A 1 190 ? -19.519 5.677 20.991 1.00 42.78 190 ALA A CA 1
ATOM 1521 C C . ALA A 1 190 ? -20.404 5.494 22.229 1.00 42.78 190 ALA A C 1
ATOM 1523 O O . ALA A 1 190 ? -19.988 5.821 23.343 1.00 42.78 190 ALA A O 1
ATOM 1524 N N . TYR A 1 191 ? -21.616 4.969 22.039 1.00 43.78 191 TYR A N 1
ATOM 1525 C CA . TYR A 1 191 ? -22.509 4.599 23.134 1.00 43.78 191 TYR A CA 1
ATOM 1526 C C . TYR A 1 191 ? -21.800 3.619 24.075 1.00 43.78 191 TYR A C 1
ATOM 1528 O O . TYR A 1 191 ? -21.684 2.422 23.802 1.00 43.78 191 TYR A O 1
ATOM 1536 N N . ARG A 1 192 ? -21.334 4.125 25.218 1.00 41.59 192 ARG A N 1
ATOM 1537 C CA . ARG A 1 192 ? -20.996 3.286 26.363 1.00 41.59 192 ARG A CA 1
ATOM 1538 C C . ARG A 1 192 ? -22.315 2.794 26.944 1.00 41.59 192 ARG A C 1
ATOM 1540 O O . ARG A 1 192 ? -23.109 3.587 27.437 1.00 41.59 192 ARG A O 1
ATOM 1547 N N . LYS A 1 193 ? -22.565 1.486 26.886 1.00 40.19 193 LYS A N 1
ATOM 1548 C CA . LYS A 1 193 ? -23.528 0.872 27.804 1.00 40.19 193 LYS A CA 1
ATOM 1549 C C . LYS A 1 193 ? -22.935 1.000 29.204 1.00 40.19 193 LYS A C 1
ATOM 1551 O O . LYS A 1 193 ? -21.938 0.343 29.495 1.00 40.19 193 LYS A O 1
ATOM 1556 N N . ASP A 1 194 ? -23.527 1.848 30.036 1.00 40.72 194 ASP A N 1
ATOM 1557 C CA . ASP A 1 194 ? -23.229 1.878 31.465 1.00 40.72 194 ASP A CA 1
ATOM 1558 C C . ASP A 1 194 ? -23.595 0.516 32.077 1.00 40.72 194 ASP A C 1
ATOM 1560 O O . ASP A 1 194 ? -24.755 0.093 31.988 1.00 40.72 194 ASP A O 1
ATOM 1564 N N . PRO A 1 195 ? -22.647 -0.207 32.700 1.00 44.94 195 PRO A N 1
ATOM 1565 C CA . PRO A 1 195 ? -22.963 -1.403 33.453 1.00 44.94 195 PRO A CA 1
ATOM 1566 C C . PRO A 1 195 ? -23.478 -0.962 34.823 1.00 44.94 195 PRO A C 1
ATOM 1568 O O . PRO A 1 195 ? -22.731 -0.897 35.794 1.00 44.94 195 PRO A O 1
ATOM 1571 N N . GLY A 1 196 ? -24.759 -0.609 34.891 1.00 49.03 196 GLY A N 1
ATOM 1572 C CA . GLY A 1 196 ? -25.409 -0.349 36.169 1.00 49.03 196 GLY A CA 1
ATOM 1573 C C . GLY A 1 196 ? -26.577 0.611 36.087 1.00 49.03 196 GLY A C 1
ATOM 1574 O O . GLY A 1 196 ? -26.446 1.755 36.498 1.00 49.03 196 GLY A O 1
ATOM 1575 N N . LYS A 1 197 ? -27.726 0.121 35.617 1.00 41.34 197 LYS A N 1
ATOM 1576 C CA . LYS A 1 197 ? -29.055 0.524 36.103 1.00 41.34 197 LYS A CA 1
ATOM 1577 C C . LYS A 1 197 ? -30.046 -0.611 35.834 1.00 41.34 197 LYS A C 1
ATOM 1579 O O . LYS A 1 197 ? -30.962 -0.491 35.031 1.00 41.34 197 LYS A O 1
ATOM 1584 N N . ASP A 1 198 ? -29.848 -1.716 36.546 1.00 48.28 198 ASP A N 1
ATOM 1585 C CA . ASP A 1 198 ? -31.002 -2.373 37.152 1.00 48.28 198 ASP A CA 1
ATOM 1586 C C . ASP A 1 198 ? -31.428 -1.493 38.328 1.00 48.28 198 ASP A C 1
ATOM 1588 O O . ASP A 1 198 ? -30.659 -1.308 39.270 1.00 48.28 198 ASP A O 1
ATOM 1592 N N . CYS A 1 199 ? -32.611 -0.886 38.220 1.00 37.38 199 CYS A N 1
ATOM 1593 C CA . CYS A 1 199 ? -33.478 -0.551 39.350 1.00 37.38 199 CYS A CA 1
ATOM 1594 C C . CYS A 1 199 ? -34.812 0.016 38.838 1.00 37.38 199 CYS A C 1
ATOM 1596 O O . CYS A 1 199 ? -34.911 1.198 38.519 1.00 37.38 199 CYS A O 1
ATOM 1598 N N . GLY A 1 200 ? -35.824 -0.857 38.812 1.00 38.19 200 GLY A N 1
ATOM 1599 C CA . GLY A 1 200 ? -37.205 -0.568 39.210 1.00 38.19 200 GLY A CA 1
ATOM 1600 C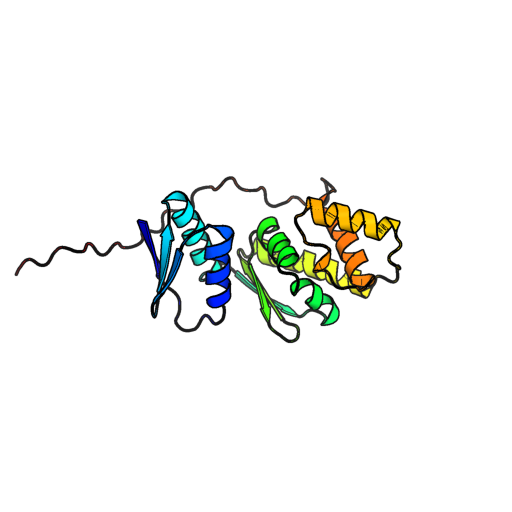 C . GLY A 1 200 ? -38.051 0.360 38.334 1.00 38.19 200 GLY A C 1
ATOM 1601 O O . GLY A 1 200 ? -37.939 1.582 38.416 1.00 38.19 200 GLY A O 1
ATOM 1602 N N . LYS A 1 201 ? -39.050 -0.221 37.667 1.00 34.34 201 LYS A N 1
ATOM 1603 C CA . LYS A 1 201 ? -40.442 -0.236 38.151 1.00 34.34 201 LYS A CA 1
ATOM 1604 C C . LYS A 1 201 ? -41.228 -1.346 37.468 1.00 34.34 201 LYS A C 1
ATOM 1606 O O . LYS A 1 201 ? -40.979 -1.568 36.265 1.00 34.34 201 LYS A O 1
#

Organism: NCBI:txid27848